Protein AF-A0A258IW17-F1 (afdb_monomer)

Sequence (193 aa):
MHAEMLAIPTPAEALVFAAGCVFAAYQQRISPVRIALAIGRFGVTAVTLLTAGVHIIFLLYWLAIINDLKTHGMDSWAGKFPIFQGLSAAEALHYISLKPSWHVGALIAITAAFAISACSLAHRRFKAVVVAAGTGLSINTANALAMQATDGPYLVHHEIAWLYSLAFVLLVLAALVFRSADKRLTPSAPLAV

Structure (mmCIF, N/CA/C/O backbone):
data_AF-A0A258IW17-F1
#
_entry.id   AF-A0A258IW17-F1
#
loop_
_atom_site.group_PDB
_atom_site.id
_atom_site.type_symbol
_atom_site.label_atom_id
_atom_site.label_alt_id
_atom_site.label_comp_id
_atom_site.label_asym_id
_atom_site.label_entity_id
_atom_site.label_seq_id
_atom_site.pdbx_PDB_ins_code
_atom_site.Cartn_x
_atom_site.Cartn_y
_atom_site.Cartn_z
_atom_site.occupancy
_atom_site.B_iso_or_equiv
_atom_site.auth_seq_id
_atom_site.auth_comp_id
_atom_site.auth_asym_id
_atom_site.auth_atom_id
_atom_site.pdbx_PDB_model_num
ATOM 1 N N . MET A 1 1 ? -27.703 7.166 42.411 1.00 59.12 1 MET A N 1
ATOM 2 C CA . MET A 1 1 ? -26.682 7.928 43.174 1.00 59.12 1 MET A CA 1
ATOM 3 C C . MET A 1 1 ? -27.260 8.782 44.301 1.00 59.12 1 MET A C 1
ATOM 5 O O . MET A 1 1 ? -27.075 8.375 45.431 1.00 59.12 1 MET A O 1
ATOM 9 N N . HIS A 1 2 ? -27.956 9.909 44.070 1.00 55.75 2 HIS A N 1
ATOM 10 C CA . HIS A 1 2 ? -28.382 10.785 45.187 1.00 55.75 2 HIS A CA 1
ATOM 11 C C . HIS A 1 2 ? -29.385 10.112 46.147 1.00 55.75 2 HIS A C 1
ATOM 13 O O . HIS A 1 2 ? -29.177 10.124 47.353 1.00 55.75 2 HIS A O 1
ATOM 19 N N . ALA A 1 3 ? -30.411 9.441 45.612 1.00 65.00 3 ALA A N 1
ATOM 20 C CA . ALA A 1 3 ? -31.390 8.707 46.420 1.00 65.00 3 ALA A CA 1
ATOM 21 C C . ALA A 1 3 ? -30.785 7.499 47.168 1.00 65.00 3 ALA A C 1
ATOM 23 O O . ALA A 1 3 ? -31.154 7.232 48.302 1.00 65.00 3 ALA A O 1
ATOM 24 N N . GLU A 1 4 ? -29.821 6.800 46.561 1.00 60.75 4 GLU A N 1
ATOM 25 C CA . GLU A 1 4 ? -29.136 5.656 47.187 1.00 60.75 4 GLU A CA 1
ATOM 26 C C . GLU A 1 4 ? -28.133 6.094 48.259 1.00 60.75 4 GLU A C 1
ATOM 28 O O . GLU A 1 4 ? -28.027 5.444 49.290 1.00 60.75 4 GLU A O 1
ATOM 33 N N . MET A 1 5 ? -27.438 7.222 48.065 1.00 55.72 5 MET A N 1
ATOM 34 C CA . MET A 1 5 ? -26.551 7.791 49.087 1.00 55.72 5 MET A CA 1
ATOM 35 C C . MET A 1 5 ? -27.315 8.244 50.335 1.00 55.72 5 MET A C 1
ATOM 37 O O . MET A 1 5 ? -26.792 8.113 51.434 1.00 55.72 5 MET A O 1
ATOM 41 N N . LEU A 1 6 ? -28.540 8.756 50.173 1.00 66.50 6 LEU A N 1
ATOM 42 C CA . LEU A 1 6 ? -29.407 9.157 51.289 1.00 66.50 6 LEU A CA 1
ATOM 43 C C . LEU A 1 6 ? -29.949 7.963 52.090 1.00 66.50 6 LEU A C 1
ATOM 45 O O . LEU A 1 6 ? -30.362 8.139 53.232 1.00 66.50 6 LEU A O 1
ATOM 49 N N . ALA A 1 7 ? -29.946 6.762 51.506 1.00 72.81 7 ALA A N 1
ATOM 50 C CA . ALA A 1 7 ? -30.385 5.535 52.165 1.00 72.81 7 ALA A CA 1
ATOM 51 C C . ALA A 1 7 ? -29.275 4.857 52.992 1.00 72.81 7 ALA A C 1
ATOM 53 O O . ALA A 1 7 ? -29.566 3.926 53.741 1.00 72.81 7 ALA A O 1
ATOM 54 N N . ILE A 1 8 ? -28.016 5.305 52.872 1.00 73.62 8 ILE A N 1
ATOM 55 C CA . ILE A 1 8 ? -26.885 4.750 53.623 1.00 73.62 8 ILE A CA 1
ATOM 56 C C . ILE A 1 8 ? -26.756 5.507 54.957 1.00 73.62 8 ILE A C 1
ATOM 58 O O . ILE A 1 8 ? -26.490 6.710 54.954 1.00 73.62 8 ILE A O 1
ATOM 62 N N . PRO A 1 9 ? -26.933 4.833 56.107 1.00 72.38 9 PRO A N 1
ATOM 63 C CA . PRO A 1 9 ? -27.069 5.493 57.404 1.00 72.38 9 PRO A CA 1
ATOM 64 C C . PRO A 1 9 ? -25.752 6.047 57.964 1.00 72.38 9 PRO A C 1
ATOM 66 O O . PRO A 1 9 ? -25.791 6.874 58.875 1.00 72.38 9 PRO A O 1
ATOM 69 N N . THR A 1 10 ? -24.590 5.626 57.445 1.00 83.56 10 THR A N 1
ATOM 70 C CA . THR A 1 10 ? -23.287 6.110 57.920 1.00 83.56 10 THR A CA 1
ATOM 71 C C . THR A 1 10 ? -22.516 6.908 56.852 1.00 83.56 10 THR A C 1
ATOM 73 O O . THR A 1 10 ? -22.431 6.492 55.692 1.00 83.56 10 THR A O 1
ATOM 76 N N . PRO A 1 11 ? -21.880 8.043 57.219 1.00 76.56 11 PRO A N 1
ATOM 77 C CA . PRO A 1 11 ? -21.122 8.872 56.273 1.00 76.56 11 PRO A CA 1
ATOM 78 C C . PRO A 1 11 ? -19.931 8.146 55.630 1.00 76.56 11 PRO A C 1
ATOM 80 O O . PRO A 1 11 ? -19.583 8.417 54.481 1.00 76.56 11 PRO A O 1
ATOM 83 N N . ALA A 1 12 ? -19.303 7.225 56.368 1.00 76.88 12 ALA A N 1
ATOM 84 C CA . ALA A 1 12 ? -18.157 6.454 55.895 1.00 76.88 12 ALA A CA 1
ATOM 85 C C . ALA A 1 12 ? -18.556 5.453 54.798 1.00 76.88 12 ALA A C 1
ATOM 87 O O . ALA A 1 12 ? -17.898 5.389 53.759 1.00 76.88 12 ALA A O 1
ATOM 88 N N . GLU A 1 13 ? -19.659 4.723 54.976 1.00 74.88 13 GLU A N 1
ATOM 89 C CA . GLU A 1 13 ? -20.168 3.782 53.969 1.00 74.88 13 GLU A CA 1
ATOM 90 C C . GLU A 1 13 ? -20.670 4.515 52.717 1.00 74.88 13 GLU A C 1
ATOM 92 O O . GLU A 1 13 ? -20.423 4.063 51.597 1.00 74.88 13 GLU A O 1
ATOM 97 N N . ALA A 1 14 ? -21.289 5.689 52.881 1.00 73.56 14 ALA A N 1
ATOM 98 C CA . ALA A 1 14 ? -21.722 6.523 51.760 1.00 73.56 14 ALA A CA 1
ATOM 99 C C . ALA A 1 14 ? -20.534 7.023 50.912 1.00 73.56 14 ALA A C 1
ATOM 101 O O . ALA A 1 14 ? -20.618 7.056 49.681 1.00 73.56 14 ALA A O 1
ATOM 102 N N . LEU A 1 15 ? -19.408 7.363 51.553 1.00 77.25 15 LEU A N 1
ATOM 103 C CA . LEU A 1 15 ? -18.159 7.743 50.883 1.00 77.25 15 LEU A CA 1
ATOM 104 C C . LEU A 1 15 ? -17.530 6.576 50.117 1.00 77.25 15 LEU A C 1
ATOM 106 O O . LEU A 1 15 ? -17.118 6.756 48.971 1.00 77.25 15 LEU A O 1
ATOM 110 N N . VAL A 1 16 ? -17.484 5.384 50.716 1.00 79.06 16 VAL A N 1
ATOM 111 C CA . VAL A 1 16 ? -16.965 4.173 50.056 1.00 79.06 16 VAL A CA 1
ATOM 112 C C . VAL A 1 16 ? -17.830 3.797 48.852 1.00 79.06 16 VAL A C 1
ATOM 114 O O . VAL A 1 16 ? -17.295 3.496 47.785 1.00 79.06 16 VAL A O 1
ATOM 117 N N . PHE A 1 17 ? -19.156 3.886 48.977 1.00 77.44 17 PHE A N 1
ATOM 118 C CA . PHE A 1 17 ? -20.083 3.655 47.870 1.00 77.44 17 PHE A CA 1
ATOM 119 C C . PHE A 1 17 ? -19.890 4.675 46.739 1.00 77.44 17 PHE A C 1
ATOM 121 O O . PHE A 1 17 ? -19.721 4.289 45.582 1.00 77.44 17 PHE A O 1
ATOM 128 N N . ALA A 1 18 ? -19.829 5.972 47.059 1.00 75.06 18 ALA A N 1
ATOM 129 C CA . ALA A 1 18 ? -19.587 7.018 46.068 1.00 75.06 18 ALA A CA 1
ATOM 130 C C . ALA A 1 18 ? -18.226 6.847 45.370 1.00 75.06 18 ALA A C 1
ATOM 132 O O . ALA A 1 18 ? -18.148 6.953 44.145 1.00 75.06 18 ALA A O 1
ATOM 133 N N . ALA A 1 19 ? -17.169 6.515 46.118 1.00 75.81 19 ALA A N 1
ATOM 134 C CA . ALA A 1 19 ? -15.854 6.204 45.563 1.00 75.81 19 ALA A CA 1
ATOM 135 C C . ALA A 1 19 ? -15.896 4.964 44.657 1.00 75.81 19 ALA A C 1
ATOM 137 O O . ALA A 1 19 ? -15.307 4.987 43.578 1.00 75.81 19 ALA A O 1
ATOM 138 N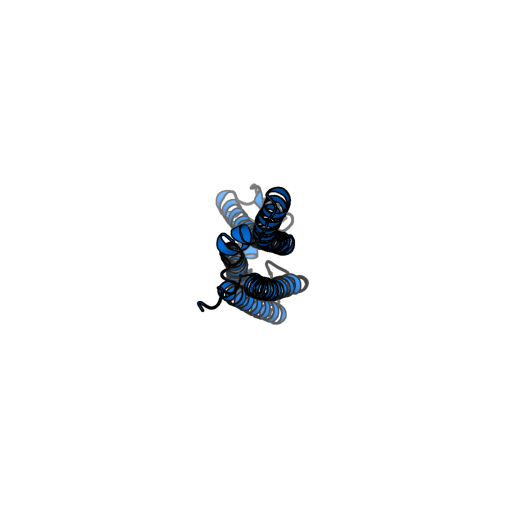 N . GLY A 1 20 ? -16.642 3.922 45.034 1.00 76.44 20 GLY A N 1
ATOM 139 C CA . GLY A 1 20 ? -16.886 2.737 44.210 1.00 76.44 20 GLY A CA 1
ATOM 140 C C . GLY A 1 20 ? -17.626 3.060 42.909 1.00 76.44 20 GLY A C 1
ATOM 141 O O . GLY A 1 20 ? -17.214 2.601 41.846 1.00 76.44 20 GLY A O 1
ATOM 142 N N . CYS A 1 21 ? -18.655 3.911 42.950 1.00 72.56 21 CYS A N 1
ATOM 143 C CA . CYS A 1 21 ? -19.365 4.382 41.758 1.00 72.56 21 CYS A CA 1
ATOM 144 C C . CYS A 1 21 ? -18.473 5.238 40.849 1.00 72.56 21 CYS A C 1
ATOM 146 O O . CYS A 1 21 ? -18.490 5.060 39.631 1.00 72.56 21 CYS A O 1
ATOM 148 N N . VAL A 1 22 ? -17.669 6.141 41.421 1.00 70.25 22 VAL A N 1
ATOM 149 C CA . VAL A 1 22 ? -16.706 6.964 40.672 1.00 70.25 22 VAL A CA 1
ATOM 150 C C . VAL A 1 22 ? -15.619 6.087 40.061 1.00 70.25 22 VAL A C 1
ATOM 152 O O . VAL A 1 22 ? -15.303 6.254 38.887 1.00 70.25 22 VAL A O 1
ATOM 155 N N . PHE A 1 23 ? -15.088 5.116 40.802 1.00 71.50 23 PHE A N 1
ATOM 156 C CA . PHE A 1 23 ? -14.085 4.176 40.313 1.00 71.50 23 PHE A CA 1
ATOM 157 C C . PHE A 1 23 ? -14.652 3.253 39.232 1.00 71.50 23 PHE A C 1
ATOM 159 O O . PHE A 1 23 ? -14.010 3.072 38.204 1.00 71.50 23 PHE A O 1
ATOM 166 N N . ALA A 1 24 ? -15.876 2.747 39.386 1.00 67.44 24 ALA A N 1
ATOM 167 C CA . ALA A 1 24 ? -16.565 1.975 38.354 1.00 67.44 24 ALA A CA 1
ATOM 168 C C . ALA A 1 24 ? -16.829 2.820 37.098 1.00 67.44 24 ALA A C 1
ATOM 170 O O . ALA A 1 24 ? -16.568 2.366 35.985 1.00 67.44 24 ALA A O 1
ATOM 171 N N . ALA A 1 25 ? -17.261 4.076 37.250 1.00 64.12 25 ALA A N 1
ATOM 172 C CA . ALA A 1 25 ? -17.410 5.015 36.137 1.00 64.12 25 ALA A CA 1
ATOM 173 C C . ALA A 1 25 ? -16.058 5.342 35.473 1.00 64.12 25 ALA A C 1
ATOM 175 O O . ALA A 1 25 ? -15.971 5.480 34.250 1.00 64.12 25 ALA A O 1
ATOM 176 N N . TYR A 1 26 ? -14.984 5.419 36.261 1.00 61.91 26 TYR A N 1
ATOM 177 C CA . TYR A 1 26 ? -13.622 5.644 35.786 1.00 61.91 26 TYR A CA 1
ATOM 178 C C . TYR A 1 26 ? -13.064 4.416 35.051 1.00 61.91 26 TYR A C 1
ATOM 180 O O . TYR A 1 26 ? -12.517 4.561 33.961 1.00 61.91 26 TYR A O 1
ATOM 188 N N . GLN A 1 27 ? -13.291 3.201 35.557 1.00 62.56 27 GLN A N 1
ATOM 189 C CA . GLN A 1 27 ? -12.960 1.935 34.890 1.00 62.56 27 GLN A CA 1
ATOM 190 C C . GLN A 1 27 ? -13.794 1.714 33.619 1.00 62.56 27 GLN A C 1
ATOM 192 O O . GLN A 1 27 ? -13.282 1.222 32.613 1.00 62.56 27 GLN A O 1
ATOM 197 N N . GLN A 1 28 ? -15.061 2.142 33.607 1.00 62.62 28 GLN A N 1
ATOM 198 C CA . GLN A 1 28 ? -15.877 2.172 32.390 1.00 62.62 28 GLN A CA 1
ATOM 199 C C . GLN A 1 28 ? -15.360 3.188 31.362 1.00 62.62 28 GLN A C 1
ATOM 201 O O . GLN A 1 28 ? -15.558 2.993 30.158 1.00 62.62 28 GLN A O 1
ATOM 206 N N . ARG A 1 29 ? -14.689 4.264 31.794 1.00 61.09 29 ARG A N 1
ATOM 207 C CA . ARG A 1 29 ? -14.018 5.223 30.900 1.00 61.09 29 ARG A CA 1
ATOM 208 C C . ARG A 1 29 ? -12.671 4.698 30.398 1.00 61.09 29 ARG A C 1
ATOM 210 O O . ARG A 1 29 ? -12.422 4.767 29.194 1.00 61.09 29 ARG A O 1
ATOM 217 N N . ILE A 1 30 ? -11.848 4.123 31.273 1.00 61.97 30 ILE A N 1
ATOM 218 C CA . ILE A 1 30 ? -10.503 3.609 30.983 1.00 61.97 30 ILE A CA 1
ATOM 219 C C . ILE A 1 30 ? -10.527 2.076 31.021 1.00 61.97 30 ILE A C 1
ATOM 221 O O . ILE A 1 30 ? -10.120 1.438 31.985 1.00 61.97 30 ILE A O 1
ATOM 225 N N . SER A 1 31 ? -11.028 1.474 29.941 1.00 71.50 31 SER A N 1
ATOM 226 C CA . SER A 1 31 ? -11.008 0.019 29.763 1.00 71.50 31 SER A CA 1
ATOM 227 C C . SER A 1 31 ? -9.688 -0.411 29.105 1.00 71.50 31 SER A C 1
ATOM 229 O O . SER A 1 31 ? -9.401 0.065 27.999 1.00 71.50 31 SER A O 1
ATOM 231 N N . PRO A 1 32 ? -8.913 -1.345 29.696 1.00 75.75 32 PRO A N 1
ATOM 232 C CA . PRO A 1 32 ? -7.701 -1.896 29.079 1.00 75.75 32 PRO A CA 1
ATOM 233 C C . PRO A 1 32 ? -7.940 -2.432 27.662 1.00 75.75 32 PRO A C 1
ATOM 235 O O . PRO A 1 32 ? -7.103 -2.268 26.779 1.00 75.75 32 PRO A O 1
ATOM 238 N N . VAL A 1 33 ? -9.129 -2.987 27.409 1.00 79.31 33 VAL A N 1
ATOM 239 C CA . VAL A 1 33 ? -9.534 -3.482 26.086 1.00 79.31 33 VAL A CA 1
ATOM 240 C C . VAL A 1 33 ? -9.686 -2.335 25.084 1.00 79.31 33 VAL A C 1
ATOM 242 O O . VAL A 1 33 ? -9.242 -2.448 23.943 1.00 79.31 33 VAL A O 1
ATOM 245 N N . ARG A 1 34 ? -10.261 -1.194 25.492 1.00 80.94 34 ARG A N 1
ATOM 246 C CA . ARG A 1 34 ? -10.365 -0.005 24.626 1.00 80.94 34 ARG A CA 1
ATOM 247 C C . ARG A 1 34 ? -8.991 0.584 24.306 1.00 80.94 34 ARG A C 1
ATOM 249 O O . ARG A 1 34 ? -8.777 1.005 23.171 1.00 80.94 34 ARG A O 1
ATOM 256 N N . ILE A 1 35 ? -8.071 0.576 25.272 1.00 80.31 35 ILE A N 1
ATOM 257 C CA . ILE A 1 35 ? -6.680 1.000 25.064 1.00 80.31 35 ILE A CA 1
ATOM 258 C C . ILE A 1 35 ? -5.986 0.055 24.077 1.00 80.31 35 ILE A C 1
ATOM 260 O O . ILE A 1 35 ? -5.440 0.521 23.080 1.00 80.31 35 ILE A O 1
ATOM 264 N N . ALA A 1 36 ? -6.079 -1.260 24.288 1.00 85.06 36 ALA A N 1
ATOM 265 C CA . ALA A 1 36 ? -5.494 -2.258 23.394 1.00 85.06 36 ALA A CA 1
ATOM 266 C C . ALA A 1 36 ? -6.031 -2.138 21.957 1.00 85.06 36 ALA A C 1
ATOM 268 O O . ALA A 1 36 ? -5.261 -2.205 21.003 1.00 85.06 36 ALA A O 1
ATOM 269 N N . LEU A 1 37 ? -7.332 -1.886 21.783 1.00 87.69 37 LEU A N 1
ATOM 270 C CA . LEU A 1 37 ? -7.926 -1.659 20.462 1.00 87.69 37 LEU A CA 1
ATOM 271 C C . LEU A 1 37 ? -7.465 -0.355 19.816 1.00 87.69 37 LEU A C 1
ATOM 273 O O . LEU A 1 37 ? -7.250 -0.322 18.606 1.00 87.69 37 LEU A O 1
ATOM 277 N N . ALA A 1 38 ? -7.318 0.716 20.596 1.00 86.50 38 ALA A N 1
ATOM 278 C CA . ALA A 1 38 ? -6.796 1.979 20.091 1.00 86.50 38 ALA A CA 1
ATOM 279 C C . ALA A 1 38 ? -5.337 1.831 19.631 1.00 86.50 38 ALA A C 1
ATOM 281 O O . ALA A 1 38 ? -5.017 2.241 18.515 1.00 86.50 38 ALA A O 1
ATOM 282 N N . ILE A 1 39 ? -4.492 1.184 20.442 1.00 88.81 39 ILE A N 1
ATOM 283 C CA . ILE A 1 39 ? -3.090 0.890 20.112 1.00 88.81 39 ILE A CA 1
ATOM 284 C C . ILE A 1 39 ? -3.009 -0.036 18.898 1.00 88.81 39 ILE A C 1
ATOM 286 O O . ILE A 1 39 ? -2.290 0.264 17.951 1.00 88.81 39 ILE A O 1
ATOM 290 N N . GLY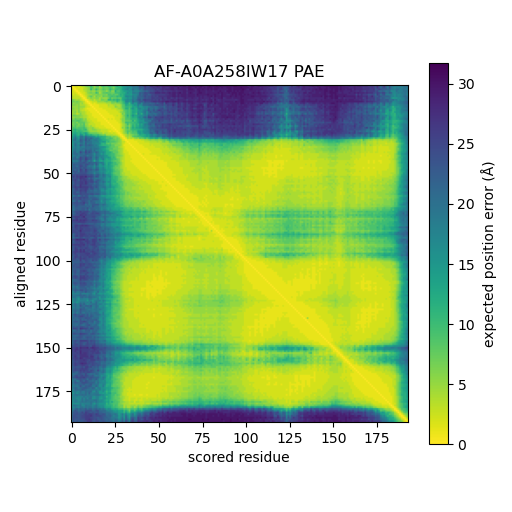 A 1 40 ? -3.784 -1.122 18.877 1.00 90.12 40 GLY A N 1
ATOM 291 C CA . GLY A 1 40 ? -3.821 -2.055 17.753 1.00 90.12 40 GLY A CA 1
ATOM 292 C C . GLY A 1 40 ? -4.240 -1.365 16.456 1.00 90.12 40 GLY A C 1
ATOM 293 O O . GLY A 1 40 ? -3.584 -1.524 15.429 1.00 90.12 40 GLY A O 1
ATOM 294 N N . ARG A 1 41 ? -5.285 -0.528 16.496 1.00 93.69 41 ARG A N 1
ATOM 295 C CA . ARG A 1 41 ? -5.725 0.239 15.322 1.00 93.69 41 ARG A CA 1
ATOM 296 C C . ARG A 1 41 ? -4.664 1.232 14.868 1.00 93.69 41 ARG A C 1
ATOM 298 O O . ARG A 1 41 ? -4.448 1.354 13.664 1.00 93.69 41 ARG A O 1
ATOM 305 N N . PHE A 1 42 ? -4.012 1.927 15.799 1.00 92.12 42 PHE A N 1
ATOM 306 C CA . PHE A 1 42 ? -2.897 2.815 15.481 1.00 92.12 42 PHE A CA 1
ATOM 307 C C . PHE A 1 42 ? -1.750 2.046 14.814 1.00 92.12 42 PHE A C 1
ATOM 309 O O . PHE A 1 42 ? -1.302 2.453 13.748 1.00 92.12 42 PHE A O 1
ATOM 316 N N . GLY A 1 43 ? -1.351 0.898 15.368 1.00 92.56 43 GLY A N 1
ATOM 317 C CA . GLY A 1 43 ? -0.307 0.042 14.805 1.00 92.56 43 GLY A CA 1
ATOM 318 C C . GLY A 1 43 ? -0.629 -0.414 13.383 1.00 92.56 43 GLY A C 1
ATOM 319 O O . GLY A 1 43 ? 0.175 -0.206 12.477 1.00 92.56 43 GLY A O 1
ATOM 320 N N . VAL A 1 44 ? -1.836 -0.944 13.148 1.00 96.31 44 VAL A N 1
ATOM 321 C CA . VAL A 1 44 ? -2.271 -1.338 11.795 1.00 96.31 44 VAL A CA 1
ATOM 322 C C . VAL A 1 44 ? -2.288 -0.127 10.862 1.00 96.31 44 VAL A C 1
ATOM 324 O O . VAL A 1 44 ? -1.793 -0.218 9.743 1.00 96.31 44 VAL A O 1
ATOM 327 N N . THR A 1 45 ? -2.790 1.024 11.315 1.00 96.00 45 THR A N 1
ATOM 328 C CA . THR A 1 45 ? -2.802 2.266 10.521 1.00 96.00 45 THR A CA 1
ATOM 329 C C . THR A 1 45 ? -1.390 2.693 10.121 1.00 96.00 45 THR A C 1
ATOM 331 O O . THR A 1 45 ? -1.159 2.985 8.950 1.00 96.00 45 THR A O 1
ATOM 334 N N . ALA A 1 46 ? -0.447 2.696 11.066 1.00 94.31 46 ALA A N 1
ATOM 335 C CA . ALA A 1 46 ? 0.935 3.100 10.840 1.00 94.31 46 ALA A CA 1
ATOM 336 C C . ALA A 1 46 ? 1.641 2.167 9.850 1.00 94.31 46 ALA A C 1
ATOM 338 O O . ALA A 1 46 ? 2.238 2.645 8.888 1.00 94.31 46 ALA A O 1
ATOM 339 N N . VAL A 1 47 ? 1.509 0.849 10.029 1.00 95.56 47 VAL A N 1
ATOM 340 C CA . VAL A 1 47 ? 2.076 -0.139 9.098 1.00 95.56 47 VAL A CA 1
ATOM 341 C C . VAL A 1 47 ? 1.464 0.019 7.706 1.00 95.56 47 VAL A C 1
ATOM 343 O O . VAL A 1 47 ? 2.197 0.069 6.728 1.00 95.56 47 VAL A O 1
ATOM 346 N N . THR A 1 48 ? 0.143 0.192 7.608 1.00 96.12 48 THR A N 1
ATOM 347 C CA . THR A 1 48 ? -0.553 0.387 6.322 1.00 96.12 48 THR A CA 1
ATOM 348 C C . THR A 1 48 ? -0.081 1.653 5.606 1.00 96.12 48 THR A C 1
ATOM 350 O O . THR A 1 48 ? 0.137 1.645 4.394 1.00 96.12 48 THR A O 1
ATOM 353 N N . LEU A 1 49 ? 0.090 2.748 6.353 1.00 95.94 49 LEU A N 1
ATOM 354 C CA . LEU A 1 49 ? 0.592 4.008 5.817 1.00 95.94 49 LEU A CA 1
ATOM 355 C C . LEU A 1 49 ? 2.047 3.875 5.360 1.00 95.94 49 LEU A C 1
ATOM 357 O O . LEU A 1 49 ? 2.382 4.352 4.280 1.00 95.94 49 LEU A O 1
ATOM 361 N N . LEU A 1 50 ? 2.891 3.194 6.141 1.00 94.88 50 LEU A N 1
ATOM 362 C CA . LEU A 1 50 ? 4.272 2.907 5.762 1.00 94.88 50 LEU A CA 1
ATOM 363 C C . LEU A 1 50 ? 4.324 2.056 4.490 1.00 94.88 50 LEU A C 1
ATOM 365 O O . LEU A 1 50 ? 5.102 2.364 3.593 1.00 94.88 50 LEU A O 1
ATOM 369 N N . THR A 1 51 ? 3.459 1.045 4.365 1.00 93.56 51 THR A N 1
ATOM 370 C CA . THR A 1 51 ? 3.332 0.248 3.139 1.00 93.56 51 THR A CA 1
ATOM 371 C C . THR A 1 51 ? 2.992 1.137 1.945 1.00 93.56 51 THR A C 1
ATOM 373 O O . THR A 1 51 ? 3.688 1.062 0.935 1.00 93.56 51 THR A O 1
ATOM 376 N N . ALA A 1 52 ? 1.996 2.022 2.050 1.00 94.38 52 ALA A N 1
ATOM 377 C CA . ALA A 1 52 ? 1.698 2.985 0.984 1.00 94.38 52 ALA A CA 1
ATOM 378 C C . ALA A 1 52 ? 2.904 3.894 0.674 1.00 94.38 52 ALA A C 1
ATOM 380 O O . ALA A 1 52 ? 3.234 4.111 -0.491 1.00 94.38 52 ALA A O 1
ATOM 381 N N . GLY A 1 53 ? 3.595 4.367 1.717 1.00 91.81 53 GLY A N 1
ATOM 382 C CA . GLY A 1 53 ? 4.813 5.174 1.636 1.00 91.81 53 GLY A CA 1
ATOM 383 C C . GLY A 1 53 ? 5.931 4.499 0.840 1.00 91.81 53 GLY A C 1
ATOM 384 O O . GLY A 1 53 ? 6.517 5.104 -0.053 1.00 91.81 53 GLY A O 1
ATOM 385 N N . VAL A 1 54 ? 6.195 3.220 1.102 1.00 91.44 54 VAL A N 1
ATOM 386 C CA . VAL A 1 54 ? 7.208 2.450 0.366 1.00 91.44 54 VAL A CA 1
ATOM 387 C C . VAL A 1 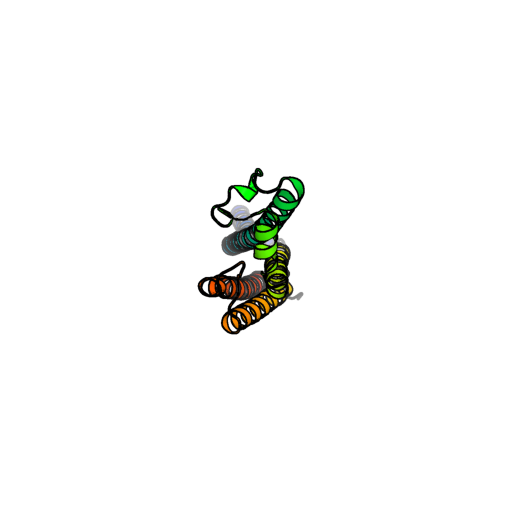54 ? 6.853 2.352 -1.118 1.00 91.44 54 VAL A C 1
ATOM 389 O O . VAL A 1 54 ? 7.719 2.566 -1.963 1.00 91.44 54 VAL A O 1
ATOM 392 N N . HIS A 1 55 ? 5.586 2.094 -1.453 1.00 90.94 55 HIS A N 1
ATOM 393 C CA . HIS A 1 55 ? 5.176 1.982 -2.854 1.00 90.94 55 HIS A CA 1
ATOM 394 C C . HIS A 1 55 ? 5.254 3.321 -3.593 1.00 90.94 55 HIS A C 1
ATOM 396 O O . HIS A 1 55 ? 5.743 3.366 -4.722 1.00 90.94 55 HIS A O 1
ATOM 402 N N . ILE A 1 56 ? 4.822 4.422 -2.966 1.00 92.56 56 ILE A N 1
ATOM 403 C CA . ILE A 1 56 ? 4.914 5.739 -3.604 1.00 92.56 56 ILE A CA 1
ATOM 404 C C . ILE A 1 56 ? 6.373 6.167 -3.782 1.00 92.56 56 ILE A C 1
ATOM 406 O O . ILE A 1 56 ? 6.725 6.647 -4.855 1.00 92.56 56 ILE A O 1
ATOM 410 N N . ILE A 1 57 ? 7.241 5.928 -2.791 1.00 92.06 57 ILE A N 1
ATOM 411 C CA . ILE A 1 57 ? 8.679 6.219 -2.899 1.00 92.06 57 ILE A CA 1
ATO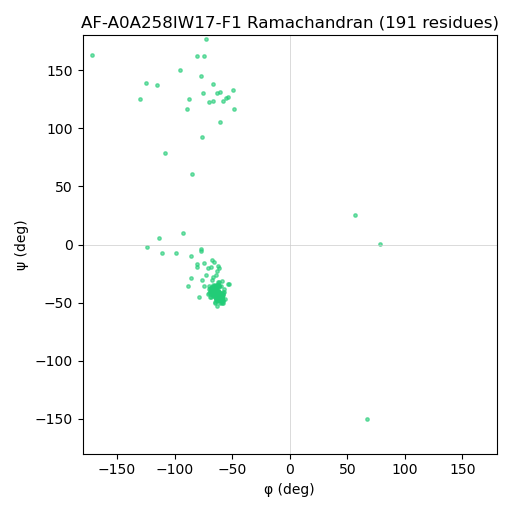M 412 C C . ILE A 1 57 ? 9.296 5.403 -4.031 1.00 92.06 57 ILE A C 1
ATOM 414 O O . ILE A 1 57 ? 10.025 5.961 -4.843 1.00 92.06 57 ILE A O 1
ATOM 418 N N . PHE A 1 58 ? 8.972 4.114 -4.130 1.00 90.62 58 PHE A N 1
ATOM 419 C CA . PHE A 1 58 ? 9.454 3.260 -5.212 1.00 90.62 58 PHE A CA 1
ATOM 420 C C . PHE A 1 58 ? 9.049 3.791 -6.598 1.00 90.62 58 PHE A C 1
ATOM 422 O O . PHE A 1 58 ? 9.887 3.874 -7.495 1.00 90.62 58 PHE A O 1
ATOM 429 N N . LEU A 1 59 ? 7.793 4.212 -6.778 1.00 91.38 59 LEU A N 1
ATOM 430 C CA . LEU A 1 59 ? 7.326 4.794 -8.043 1.00 91.38 59 LEU A CA 1
ATOM 431 C C . LEU A 1 59 ? 8.009 6.136 -8.352 1.00 91.38 59 LEU A C 1
ATOM 433 O O . LEU A 1 59 ? 8.447 6.363 -9.480 1.00 91.38 59 LEU A O 1
ATOM 437 N N . LEU A 1 60 ? 8.145 7.010 -7.351 1.00 93.06 60 LEU A N 1
ATOM 438 C CA . LEU A 1 60 ? 8.849 8.288 -7.488 1.00 93.06 60 LEU A CA 1
ATOM 439 C C . LEU A 1 60 ? 10.335 8.092 -7.805 1.00 93.06 60 LEU A C 1
ATOM 441 O O . LEU A 1 60 ? 10.901 8.862 -8.577 1.00 93.06 60 LEU A O 1
ATOM 445 N N . TYR A 1 61 ? 10.955 7.047 -7.262 1.00 91.56 61 TYR A N 1
ATOM 446 C CA . TYR A 1 61 ? 12.346 6.706 -7.534 1.00 91.56 61 TYR A CA 1
ATOM 447 C C . TYR A 1 61 ? 12.566 6.360 -9.008 1.00 9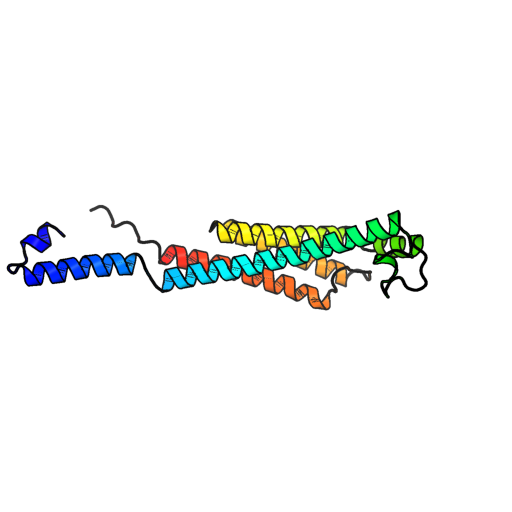1.56 61 TYR A C 1
ATOM 449 O O . TYR A 1 61 ? 13.501 6.862 -9.627 1.00 91.56 61 TYR A O 1
ATOM 457 N N . TRP A 1 62 ? 11.656 5.590 -9.612 1.00 91.25 62 TRP A N 1
ATOM 458 C CA . TRP A 1 62 ? 11.693 5.330 -11.054 1.00 91.25 62 TRP A CA 1
ATOM 459 C C . TRP A 1 62 ? 11.508 6.598 -11.889 1.00 91.25 62 TRP A C 1
ATOM 461 O O . TRP A 1 62 ? 12.201 6.771 -12.890 1.00 91.25 62 TRP A O 1
ATOM 471 N N . LEU A 1 63 ? 10.629 7.514 -11.473 1.00 92.38 63 LEU A N 1
ATOM 472 C CA . LEU A 1 63 ? 10.490 8.810 -12.144 1.00 92.38 63 LEU A CA 1
ATOM 473 C C . LEU A 1 63 ? 11.768 9.651 -12.037 1.00 92.38 63 LEU A C 1
ATOM 475 O O . LEU A 1 63 ? 12.167 10.267 -13.024 1.00 92.38 63 LEU A O 1
ATOM 479 N N . ALA A 1 64 ? 12.435 9.641 -10.880 1.00 93.75 64 ALA A N 1
ATOM 480 C CA . ALA A 1 64 ? 13.708 10.326 -10.684 1.00 93.75 64 ALA A CA 1
ATOM 481 C C . ALA A 1 64 ? 14.811 9.750 -11.587 1.00 93.75 64 ALA A C 1
ATOM 483 O O . ALA A 1 64 ? 15.533 10.522 -12.211 1.00 93.75 64 ALA A O 1
ATOM 484 N N . ILE A 1 65 ? 14.887 8.419 -11.721 1.00 93.25 65 ILE A N 1
ATOM 485 C CA . ILE A 1 65 ? 15.799 7.729 -12.651 1.00 93.25 65 ILE A CA 1
ATOM 486 C C . ILE A 1 65 ? 15.542 8.167 -14.094 1.00 93.25 65 ILE A C 1
ATOM 488 O O . ILE A 1 65 ? 16.470 8.551 -14.799 1.00 93.25 65 ILE A O 1
ATOM 492 N N . ILE A 1 66 ? 14.280 8.139 -14.534 1.00 93.75 66 ILE A N 1
ATOM 493 C CA . ILE A 1 66 ? 13.907 8.539 -15.898 1.00 93.75 66 ILE A CA 1
ATOM 494 C C . ILE A 1 66 ? 14.286 9.999 -16.150 1.00 93.75 66 ILE A C 1
ATOM 496 O O . ILE A 1 66 ? 14.822 10.319 -17.209 1.00 93.75 66 ILE A O 1
ATOM 500 N N . ASN A 1 67 ? 13.983 10.884 -15.199 1.00 95.81 67 ASN A N 1
ATOM 501 C CA . ASN A 1 67 ? 14.297 12.299 -15.324 1.00 95.81 67 ASN A CA 1
ATOM 502 C C . ASN A 1 67 ? 15.810 12.523 -15.417 1.00 95.81 67 ASN A C 1
ATOM 504 O O . ASN A 1 67 ? 16.258 13.203 -16.330 1.00 95.81 67 ASN A O 1
ATOM 508 N N . ASP A 1 68 ? 16.583 11.897 -14.532 1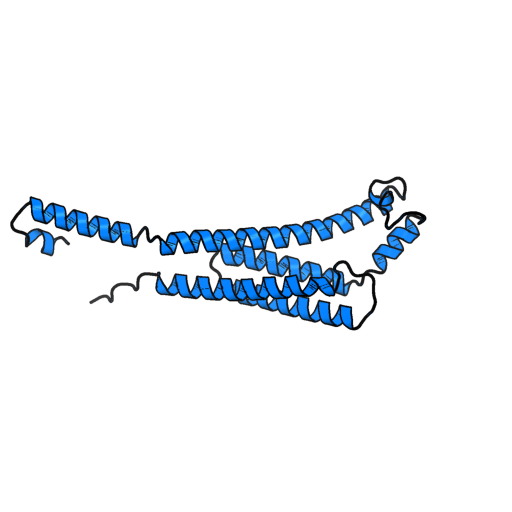.00 95.56 68 ASP A N 1
ATOM 509 C CA . ASP A 1 68 ? 18.038 12.038 -14.486 1.00 95.56 68 ASP A CA 1
ATOM 510 C C . ASP A 1 68 ? 18.728 11.521 -15.757 1.00 95.56 68 ASP A C 1
ATOM 512 O O . ASP A 1 68 ? 19.560 12.219 -16.334 1.00 95.56 68 ASP A O 1
ATOM 516 N N . LEU A 1 69 ? 18.319 10.353 -16.266 1.00 94.56 69 LEU A N 1
ATOM 517 C CA . LEU A 1 69 ? 18.833 9.817 -17.532 1.00 94.56 69 LEU A CA 1
ATOM 518 C C . LEU A 1 69 ? 18.491 10.724 -18.725 1.00 94.56 69 LEU A C 1
ATOM 520 O O . LEU A 1 69 ? 19.303 10.862 -19.639 1.00 94.56 69 LEU A O 1
ATOM 524 N N . LYS A 1 70 ? 17.312 11.364 -18.723 1.00 94.31 70 LYS A N 1
ATOM 525 C CA . LYS A 1 70 ? 16.911 12.317 -19.774 1.00 94.31 70 LYS A CA 1
ATOM 526 C C . LYS A 1 70 ? 17.700 13.622 -19.726 1.00 94.31 70 LYS A C 1
ATOM 528 O O . LYS A 1 70 ? 17.980 14.181 -20.782 1.00 94.31 70 LYS A O 1
ATOM 533 N N . THR A 1 71 ? 18.009 14.131 -18.534 1.00 95.06 71 THR A N 1
ATOM 534 C CA . THR A 1 71 ? 18.658 15.440 -18.366 1.00 95.06 71 THR A CA 1
ATOM 535 C C . THR A 1 71 ? 20.177 15.362 -18.405 1.00 95.06 71 THR A C 1
ATOM 537 O O . THR A 1 71 ? 20.817 16.279 -18.909 1.00 95.06 71 THR A O 1
ATOM 540 N N . HIS A 1 72 ? 20.755 14.289 -17.867 1.00 93.81 72 HIS A N 1
ATOM 541 C CA . HIS A 1 72 ? 22.193 14.184 -17.608 1.00 93.81 72 HIS A CA 1
ATOM 542 C C . HIS A 1 72 ? 22.851 12.969 -18.286 1.00 93.81 72 HIS A C 1
ATOM 5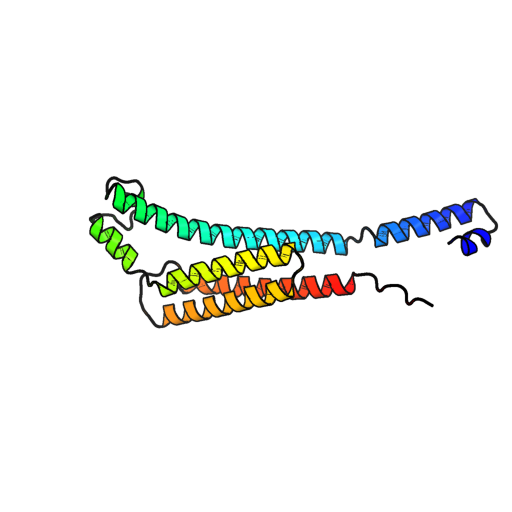44 O O . HIS A 1 72 ? 24.062 12.796 -18.180 1.00 93.81 72 HIS A O 1
ATOM 550 N N . GLY A 1 73 ? 22.090 12.124 -18.992 1.00 92.62 73 GLY A N 1
ATOM 551 C CA . GLY A 1 73 ? 22.633 10.976 -19.723 1.00 92.62 73 GLY A CA 1
ATOM 552 C C . GLY A 1 73 ? 23.213 9.885 -18.812 1.00 92.62 73 GLY A C 1
ATOM 553 O O . GLY A 1 73 ? 22.748 9.686 -17.690 1.00 92.62 73 GLY A O 1
ATOM 554 N N . MET A 1 74 ? 24.220 9.153 -19.301 1.00 94.94 74 MET A N 1
ATOM 555 C CA . MET A 1 74 ? 24.827 8.015 -18.586 1.00 94.94 74 MET A CA 1
ATOM 556 C C . MET A 1 74 ? 25.858 8.412 -17.518 1.00 94.94 74 MET A C 1
ATOM 558 O O . MET A 1 74 ? 26.136 7.614 -16.628 1.00 94.94 74 MET A O 1
ATOM 562 N N . ASP A 1 75 ? 26.369 9.646 -17.545 1.00 92.19 75 ASP A N 1
ATOM 563 C CA . ASP A 1 75 ? 27.315 10.157 -16.533 1.00 92.19 75 ASP A CA 1
ATOM 564 C C . ASP A 1 75 ? 26.629 10.536 -15.203 1.00 92.19 75 ASP A C 1
ATOM 566 O O . ASP A 1 75 ? 27.265 10.908 -14.211 1.00 92.19 75 ASP A O 1
ATOM 570 N N . SER A 1 76 ? 25.304 10.435 -15.192 1.00 91.69 76 SER A N 1
ATOM 571 C CA . SER A 1 76 ? 24.403 10.792 -14.109 1.00 91.69 76 SER A CA 1
ATOM 572 C C . SER A 1 76 ? 24.443 9.811 -12.927 1.00 91.69 76 SER A C 1
ATOM 574 O O . SER A 1 76 ? 25.157 8.802 -12.943 1.00 91.69 76 SER A O 1
ATOM 576 N N . TRP A 1 77 ? 23.701 10.093 -11.849 1.00 94.69 77 TRP A N 1
ATOM 577 C CA . TRP A 1 77 ? 23.651 9.163 -10.711 1.00 94.69 77 TRP A CA 1
ATOM 578 C C . TRP A 1 77 ? 22.894 7.887 -11.090 1.00 94.69 77 TRP A C 1
ATOM 580 O O . TRP A 1 77 ? 23.312 6.796 -10.699 1.00 94.69 77 TRP A O 1
ATOM 590 N N . ALA A 1 78 ? 21.832 8.016 -11.890 1.00 92.12 78 ALA A N 1
ATOM 591 C CA . ALA A 1 78 ? 21.044 6.894 -12.371 1.00 92.12 78 ALA A CA 1
ATOM 592 C C . ALA A 1 78 ? 21.817 6.039 -13.385 1.00 92.12 78 ALA A C 1
ATOM 594 O O . ALA A 1 78 ? 21.711 4.814 -13.356 1.00 92.12 78 ALA A O 1
ATOM 595 N N . GLY A 1 79 ? 22.644 6.656 -14.236 1.00 90.19 79 GLY A N 1
ATOM 596 C CA . GLY A 1 79 ? 23.479 5.945 -15.214 1.00 90.19 79 GLY A CA 1
ATOM 597 C C . GLY A 1 79 ? 24.503 4.988 -14.590 1.00 90.19 79 GLY A C 1
ATOM 598 O O . GLY A 1 79 ? 24.928 4.030 -15.231 1.00 90.19 79 GLY A O 1
ATOM 599 N N . LYS A 1 80 ? 24.835 5.174 -13.306 1.00 92.19 80 LYS A N 1
ATOM 600 C CA . LYS A 1 80 ? 25.750 4.301 -12.550 1.00 92.19 80 LYS A CA 1
ATOM 601 C C . LYS A 1 80 ? 25.113 2.986 -12.097 1.00 92.19 80 LYS A C 1
ATOM 603 O O . LYS A 1 80 ? 25.816 2.145 -11.531 1.00 92.19 80 LYS A O 1
ATOM 608 N N . PHE A 1 81 ? 23.808 2.785 -12.300 1.00 90.88 81 PHE A N 1
ATOM 609 C CA . PHE A 1 81 ? 23.179 1.534 -11.893 1.00 90.88 81 PHE A CA 1
ATOM 610 C C . PHE A 1 81 ? 23.682 0.337 -12.706 1.00 90.88 81 PHE A C 1
ATOM 612 O O . PHE A 1 81 ? 23.750 0.420 -13.932 1.00 90.88 81 PHE A O 1
ATOM 619 N N . PRO A 1 82 ? 23.935 -0.820 -12.057 1.00 90.56 82 PRO A N 1
ATOM 620 C CA . PRO A 1 82 ? 24.379 -2.034 -12.744 1.00 90.56 82 PRO A CA 1
ATOM 621 C C . PRO A 1 82 ? 23.465 -2.464 -13.895 1.00 90.56 82 PRO A C 1
ATOM 623 O O . PRO A 1 82 ? 23.942 -2.947 -14.912 1.00 90.56 82 PRO A O 1
ATOM 626 N N . ILE A 1 83 ? 22.154 -2.230 -13.761 1.00 87.31 83 ILE A N 1
ATOM 627 C CA . ILE A 1 83 ? 21.153 -2.581 -14.779 1.00 87.31 83 ILE A CA 1
ATOM 628 C C . ILE A 1 83 ? 21.295 -1.792 -16.089 1.00 87.31 83 ILE A C 1
ATOM 630 O O . ILE A 1 83 ? 20.686 -2.177 -17.081 1.00 87.31 83 ILE A O 1
ATOM 634 N N . PHE A 1 84 ? 22.064 -0.698 -16.096 1.00 91.81 84 PHE A N 1
ATOM 635 C CA . PHE A 1 84 ? 22.305 0.131 -17.278 1.00 91.81 84 PHE A CA 1
ATOM 636 C C . PHE A 1 84 ? 23.762 0.085 -17.757 1.00 91.81 84 PHE A C 1
ATOM 638 O O . PHE A 1 84 ? 24.128 0.815 -18.677 1.00 91.81 84 PHE A O 1
ATOM 645 N N . GLN A 1 85 ? 24.610 -0.757 -17.157 1.00 90.50 85 GLN A N 1
ATOM 646 C CA . GLN A 1 85 ? 26.004 -0.880 -17.581 1.00 90.50 85 GLN A CA 1
ATOM 647 C C . GLN A 1 85 ? 26.096 -1.349 -19.034 1.00 90.50 85 GLN A C 1
ATOM 649 O O . GLN A 1 85 ? 25.463 -2.325 -19.428 1.00 90.50 85 GLN A O 1
ATOM 654 N N . GLY A 1 86 ? 26.907 -0.646 -19.825 1.00 88.94 86 GLY A N 1
ATOM 655 C CA . GLY A 1 86 ? 27.090 -0.935 -21.248 1.00 88.94 86 GLY A CA 1
ATOM 656 C C . GLY A 1 86 ? 25.964 -0.431 -22.156 1.00 88.94 86 GLY A C 1
ATOM 657 O O . GLY A 1 86 ? 26.061 -0.628 -23.362 1.00 88.94 86 GLY A O 1
ATOM 658 N N . LEU A 1 87 ? 24.935 0.230 -21.610 1.00 92.25 87 LEU A N 1
ATOM 659 C CA . LEU A 1 87 ? 23.872 0.862 -22.392 1.00 92.25 87 LEU A CA 1
ATOM 660 C C . LEU A 1 87 ? 24.159 2.349 -22.626 1.00 92.25 87 LEU A C 1
ATOM 662 O O . LEU A 1 87 ? 24.742 3.037 -21.787 1.00 92.25 87 LEU A O 1
ATOM 666 N N . SER A 1 88 ? 23.675 2.872 -23.745 1.00 94.12 88 SER A N 1
ATOM 667 C CA . SER A 1 88 ? 23.468 4.307 -23.937 1.00 94.12 88 SER A CA 1
ATOM 668 C C . SER A 1 88 ? 22.242 4.801 -23.154 1.00 94.12 88 SER A C 1
ATOM 670 O O . SER A 1 88 ? 21.348 4.030 -22.801 1.00 94.12 88 SER A O 1
ATOM 672 N N . ALA A 1 89 ? 22.140 6.116 -22.928 1.00 91.00 89 ALA A N 1
ATOM 673 C CA . ALA A 1 89 ? 20.993 6.701 -22.225 1.00 91.00 89 ALA A CA 1
ATOM 674 C C . ALA A 1 89 ? 19.659 6.422 -22.944 1.00 91.00 89 ALA A C 1
ATOM 676 O O . ALA A 1 89 ? 18.637 6.193 -22.299 1.00 91.00 89 ALA A O 1
ATOM 677 N N . ALA A 1 90 ? 19.668 6.401 -24.281 1.00 91.69 90 ALA A N 1
ATOM 678 C CA . ALA A 1 90 ? 18.491 6.076 -25.082 1.00 91.69 90 ALA A CA 1
ATOM 679 C C . ALA A 1 90 ? 18.065 4.610 -24.900 1.00 91.69 90 ALA A C 1
ATOM 681 O O . ALA A 1 90 ? 16.878 4.340 -24.722 1.00 91.69 90 ALA A O 1
ATOM 682 N N . GLU A 1 91 ? 19.020 3.678 -24.879 1.00 92.31 91 GLU A N 1
ATOM 683 C CA . GLU A 1 91 ? 18.758 2.254 -24.630 1.00 92.31 91 GLU A CA 1
ATOM 684 C C . GLU A 1 91 ? 18.274 2.011 -23.198 1.00 92.31 91 GLU A C 1
ATOM 686 O O . GLU A 1 91 ? 17.313 1.271 -22.998 1.00 92.31 91 GLU A O 1
ATOM 691 N N . ALA A 1 92 ? 18.862 2.686 -22.205 1.00 91.00 92 ALA A N 1
ATOM 692 C CA . ALA A 1 92 ? 18.413 2.616 -20.817 1.00 91.00 92 ALA A CA 1
ATOM 693 C C . ALA A 1 92 ? 16.964 3.119 -20.664 1.00 91.00 92 ALA A C 1
ATOM 695 O O . ALA A 1 92 ? 16.131 2.464 -20.035 1.00 91.00 92 ALA A O 1
ATOM 696 N N . LEU A 1 93 ? 16.621 4.250 -21.290 1.00 91.56 93 LEU A N 1
ATOM 697 C CA . LEU A 1 93 ? 15.252 4.775 -21.292 1.00 91.56 93 LEU A CA 1
ATOM 698 C C . LEU A 1 93 ? 14.281 3.856 -22.038 1.00 91.56 93 LEU A C 1
ATOM 700 O O . LEU A 1 93 ? 13.157 3.649 -21.573 1.00 91.56 93 LEU A O 1
ATOM 704 N N . HIS A 1 94 ? 14.708 3.276 -23.161 1.00 89.69 94 HIS A N 1
ATOM 705 C CA . HIS A 1 94 ? 13.914 2.299 -23.895 1.00 89.69 94 HIS A CA 1
ATOM 706 C C . HIS A 1 94 ? 13.642 1.061 -23.037 1.00 89.69 94 HIS A C 1
ATOM 708 O O . HIS A 1 94 ? 12.492 0.645 -22.912 1.00 89.69 94 HIS A O 1
ATOM 714 N N . TYR A 1 95 ? 14.655 0.545 -22.343 1.00 85.50 95 TYR A N 1
ATOM 715 C CA . TYR A 1 95 ? 14.511 -0.577 -21.421 1.00 85.50 95 TYR A CA 1
ATOM 716 C C . TYR A 1 95 ? 13.482 -0.295 -20.314 1.00 85.50 95 TYR A C 1
ATOM 718 O O . TYR A 1 95 ? 12.649 -1.146 -20.001 1.00 85.50 95 TYR A O 1
ATOM 726 N N . ILE A 1 96 ? 13.464 0.924 -19.764 1.00 86.38 96 ILE A N 1
ATOM 727 C CA . ILE A 1 96 ? 12.437 1.335 -18.795 1.00 86.38 96 ILE A CA 1
ATOM 728 C C . ILE A 1 96 ? 11.053 1.423 -19.456 1.00 86.38 96 ILE A C 1
ATOM 730 O O . ILE A 1 96 ? 10.060 1.036 -18.843 1.00 86.38 96 ILE A O 1
ATOM 734 N N . SER A 1 97 ? 10.965 1.892 -20.703 1.00 84.25 97 SER A N 1
ATOM 735 C CA . SER A 1 97 ? 9.690 1.993 -21.431 1.00 84.25 97 SER A CA 1
ATOM 736 C C . SER A 1 97 ? 9.064 0.646 -21.797 1.00 84.25 97 SER A C 1
ATOM 738 O O . SER A 1 97 ? 7.859 0.589 -22.027 1.00 84.25 97 SER A O 1
ATOM 740 N N . LEU A 1 98 ? 9.847 -0.441 -21.800 1.00 85.31 98 LEU A N 1
ATOM 741 C CA . LEU A 1 98 ? 9.330 -1.796 -22.014 1.00 85.31 98 LEU A CA 1
ATOM 742 C C . LEU A 1 98 ? 8.442 -2.266 -20.851 1.00 85.31 98 LEU A C 1
ATOM 744 O O . LEU A 1 98 ? 7.739 -3.269 -20.975 1.00 85.31 98 LEU A O 1
ATOM 748 N N . LYS A 1 99 ? 8.459 -1.556 -19.714 1.00 86.12 99 LYS A N 1
ATOM 749 C CA . LYS A 1 99 ? 7.602 -1.855 -18.568 1.00 86.12 99 LYS A CA 1
ATOM 750 C C . LYS A 1 99 ? 6.135 -1.605 -18.928 1.00 86.12 99 LYS A C 1
ATOM 752 O O . LYS A 1 99 ? 5.786 -0.477 -19.286 1.00 86.12 99 LYS A O 1
ATOM 757 N N . PRO A 1 100 ? 5.250 -2.605 -18.786 1.00 88.25 100 PRO A N 1
ATOM 758 C CA . PRO A 1 100 ? 3.868 -2.442 -19.211 1.00 88.25 100 PRO A CA 1
ATOM 759 C C . PRO A 1 100 ? 3.141 -1.342 -18.428 1.00 88.25 100 PRO A C 1
ATOM 761 O O . PRO A 1 100 ? 3.143 -1.324 -17.195 1.00 88.25 100 PRO A O 1
ATOM 764 N N . SER A 1 101 ? 2.469 -0.432 -19.137 1.00 90.00 101 SER A N 1
ATOM 765 C CA . SER A 1 101 ? 1.764 0.705 -18.525 1.00 90.00 101 SER A CA 1
ATOM 766 C C . SER A 1 101 ? 0.630 0.270 -17.593 1.00 90.00 101 SER A C 1
ATOM 768 O O . SER A 1 101 ? 0.409 0.894 -16.554 1.00 90.00 101 SER A O 1
ATOM 770 N N . TRP A 1 102 ? -0.045 -0.840 -17.909 1.00 91.75 102 TRP A N 1
ATOM 771 C CA . TRP A 1 102 ? -1.070 -1.434 -17.049 1.00 91.75 102 TRP A CA 1
ATOM 772 C C . TRP A 1 102 ? -0.503 -1.875 -15.694 1.00 91.75 102 TRP A C 1
ATOM 774 O O . TRP A 1 102 ? -1.171 -1.712 -14.676 1.00 91.75 102 TRP A O 1
ATOM 784 N N . HIS A 1 103 ? 0.741 -2.365 -15.660 1.00 92.88 103 HIS A N 1
ATOM 785 C CA . HIS A 1 103 ? 1.401 -2.793 -14.428 1.00 92.88 103 HIS A CA 1
ATOM 786 C C . HIS A 1 103 ? 1.726 -1.586 -13.544 1.00 92.88 103 HIS A C 1
ATOM 788 O O . HIS A 1 103 ? 1.469 -1.595 -12.340 1.00 92.88 103 HIS A O 1
ATOM 794 N N . VAL A 1 104 ? 2.211 -0.497 -14.149 1.00 91.75 104 VAL A N 1
ATOM 795 C CA . VAL A 1 104 ? 2.432 0.773 -13.440 1.00 91.75 104 VAL A CA 1
ATOM 796 C C . VAL A 1 104 ? 1.114 1.317 -12.877 1.00 91.75 104 VAL A C 1
ATOM 798 O O . VAL A 1 104 ? 1.051 1.688 -11.705 1.00 91.75 104 VAL A O 1
ATOM 801 N N . GLY A 1 105 ? 0.040 1.300 -13.674 1.00 94.25 105 GLY A N 1
ATOM 802 C CA . GLY A 1 105 ? -1.299 1.695 -13.230 1.00 94.25 105 GLY A CA 1
ATOM 803 C C . GLY A 1 105 ? -1.815 0.850 -12.061 1.00 94.25 105 GLY A C 1
ATOM 804 O O . GLY A 1 105 ? -2.346 1.398 -11.092 1.00 94.25 105 GLY A O 1
ATOM 805 N N . ALA A 1 106 ? -1.595 -0.466 -12.100 1.00 94.00 106 ALA A N 1
ATOM 806 C CA . ALA A 1 106 ? -1.953 -1.365 -11.008 1.00 94.00 106 ALA A CA 1
ATOM 807 C C . ALA A 1 106 ? -1.200 -1.022 -9.713 1.00 94.00 106 ALA A C 1
ATOM 809 O O . ALA A 1 106 ? -1.827 -0.922 -8.659 1.00 94.00 106 ALA A O 1
ATOM 810 N N . LEU A 1 107 ? 0.111 -0.764 -9.777 1.00 93.81 107 LEU A N 1
ATOM 811 C CA . LEU A 1 107 ? 0.901 -0.377 -8.600 1.00 93.81 107 LEU A CA 1
ATOM 812 C C . LEU A 1 107 ? 0.453 0.963 -8.005 1.00 93.81 107 LEU A C 1
ATOM 814 O O . LEU A 1 107 ? 0.369 1.091 -6.780 1.00 93.81 107 LEU A O 1
ATOM 818 N N . ILE A 1 108 ? 0.103 1.943 -8.842 1.00 95.31 108 ILE A N 1
ATOM 819 C CA . ILE A 1 108 ? -0.479 3.215 -8.382 1.00 95.31 108 ILE A CA 1
ATOM 820 C C . ILE A 1 108 ? -1.800 2.956 -7.645 1.00 95.31 108 ILE A C 1
ATOM 822 O O . ILE A 1 108 ? -2.011 3.472 -6.545 1.00 95.31 108 ILE A O 1
ATOM 826 N N . ALA A 1 109 ? -2.675 2.122 -8.206 1.00 96.38 109 ALA A N 1
ATOM 827 C CA . ALA A 1 109 ? -3.966 1.820 -7.598 1.00 96.38 109 ALA A CA 1
ATOM 828 C C . ALA A 1 109 ? -3.837 1.018 -6.287 1.00 96.38 109 ALA A C 1
ATOM 830 O O . ALA A 1 109 ? -4.534 1.318 -5.317 1.00 96.38 109 ALA A O 1
ATOM 831 N N . ILE A 1 110 ? -2.909 0.058 -6.215 1.00 95.44 110 ILE A N 1
ATOM 832 C CA . ILE A 1 110 ? -2.556 -0.681 -4.988 1.00 95.44 110 ILE A CA 1
ATOM 833 C C . ILE A 1 110 ? -2.047 0.287 -3.909 1.00 95.44 110 ILE A C 1
ATOM 835 O O . ILE A 1 110 ? -2.496 0.234 -2.762 1.00 95.44 110 ILE A O 1
ATOM 839 N N . THR A 1 111 ? -1.171 1.224 -4.283 1.00 96.19 111 THR A N 1
ATOM 840 C CA . THR A 1 111 ? -0.668 2.279 -3.386 1.00 96.19 111 THR A CA 1
ATOM 841 C C . THR A 1 111 ? -1.812 3.123 -2.828 1.00 96.19 111 THR A C 1
ATOM 843 O O . THR A 1 111 ? -1.903 3.339 -1.616 1.00 96.19 111 THR A O 1
ATOM 846 N N . ALA A 1 112 ? -2.725 3.558 -3.700 1.00 97.12 112 ALA A N 1
ATOM 847 C CA . ALA A 1 112 ? -3.896 4.331 -3.308 1.00 97.12 112 ALA A CA 1
ATOM 848 C C . ALA A 1 112 ? -4.818 3.527 -2.377 1.00 97.12 112 ALA A C 1
ATOM 850 O O . ALA A 1 112 ? -5.291 4.059 -1.374 1.00 97.12 112 ALA A O 1
ATOM 851 N N . ALA A 1 113 ? -5.027 2.237 -2.651 1.00 97.81 113 ALA A N 1
ATOM 852 C CA . ALA A 1 113 ? -5.825 1.355 -1.805 1.00 97.81 113 ALA A CA 1
ATOM 853 C C . ALA A 1 113 ? -5.257 1.247 -0.379 1.00 97.81 113 ALA A C 1
ATOM 855 O O . ALA A 1 113 ? -6.020 1.353 0.588 1.00 97.81 113 ALA A O 1
ATOM 856 N N . PHE A 1 114 ? -3.934 1.113 -0.222 1.00 97.62 114 PHE A N 1
ATOM 857 C CA . PHE A 1 114 ? -3.286 1.155 1.094 1.00 97.62 114 PHE A CA 1
ATOM 858 C C . PHE A 1 114 ? -3.454 2.522 1.773 1.00 97.62 114 PHE A C 1
ATOM 860 O O . PHE A 1 114 ? -3.878 2.580 2.928 1.00 97.62 114 PHE A O 1
ATOM 867 N N . ALA A 1 115 ? -3.206 3.626 1.063 1.00 97.38 115 ALA A N 1
ATOM 868 C CA . ALA A 1 115 ? -3.338 4.975 1.621 1.00 97.38 115 ALA A CA 1
ATOM 869 C C . ALA A 1 115 ? -4.774 5.277 2.097 1.00 97.38 115 ALA A C 1
ATOM 871 O O . ALA A 1 115 ? -4.986 5.759 3.215 1.00 97.38 115 ALA A O 1
ATOM 872 N N . ILE A 1 116 ? -5.777 4.929 1.284 1.00 98.19 116 ILE A N 1
ATOM 873 C CA . ILE A 1 116 ? -7.199 5.081 1.620 1.00 98.19 116 ILE A CA 1
ATOM 874 C C . ILE A 1 116 ? -7.569 4.186 2.807 1.00 98.19 116 ILE A C 1
ATOM 876 O O . ILE A 1 116 ? -8.315 4.625 3.688 1.00 98.19 116 ILE A O 1
ATOM 880 N N . SER A 1 117 ? -7.038 2.960 2.866 1.00 98.00 117 SER A N 1
ATOM 881 C CA . SER A 1 117 ? -7.255 2.042 3.990 1.00 98.00 117 SER A CA 1
ATOM 882 C C . SER A 1 117 ? -6.683 2.603 5.291 1.00 98.00 117 SER A C 1
ATOM 884 O O . SER A 1 117 ? -7.396 2.634 6.293 1.00 98.00 117 SER A O 1
ATOM 886 N N . ALA A 1 118 ? -5.451 3.124 5.275 1.00 97.12 118 ALA A N 1
ATOM 887 C CA . ALA A 1 118 ? -4.826 3.760 6.436 1.00 97.12 118 ALA A CA 1
ATOM 888 C C . ALA A 1 118 ? -5.636 4.975 6.915 1.00 97.12 118 ALA A C 1
ATOM 890 O O . ALA A 1 118 ? -6.015 5.059 8.086 1.00 97.12 118 ALA A O 1
ATOM 891 N N . CYS A 1 119 ? -5.990 5.881 5.999 1.00 97.19 119 CYS A N 1
ATOM 892 C CA . CYS A 1 119 ? -6.807 7.050 6.319 1.00 97.19 119 CYS A CA 1
ATOM 893 C C . CYS A 1 119 ? -8.175 6.644 6.898 1.00 97.19 119 CYS A C 1
ATOM 895 O O . CYS A 1 119 ? -8.616 7.167 7.925 1.00 97.19 119 CYS A O 1
ATOM 897 N N . SER A 1 120 ? -8.831 5.651 6.296 1.00 97.44 120 SER A N 1
ATOM 898 C CA . SER A 1 120 ? -10.130 5.153 6.754 1.00 97.44 120 SER A CA 1
ATOM 899 C C . SER A 1 120 ? -10.047 4.451 8.113 1.00 97.44 120 SER A C 1
ATOM 901 O O . SER A 1 120 ? -10.957 4.621 8.928 1.00 97.44 120 SER A O 1
ATOM 903 N N . LEU A 1 121 ? -8.968 3.711 8.394 1.00 94.25 121 LEU A N 1
ATOM 904 C CA . LEU A 1 121 ? -8.701 3.118 9.709 1.00 94.25 121 LEU A CA 1
ATOM 905 C C . LEU A 1 121 ? -8.539 4.202 10.779 1.00 94.25 121 LEU A C 1
ATOM 907 O O . LEU A 1 121 ? -9.186 4.110 11.825 1.00 94.25 121 LEU A O 1
ATOM 911 N N . ALA A 1 122 ? -7.768 5.258 10.498 1.00 92.12 122 ALA A N 1
ATOM 912 C CA . ALA A 1 122 ? -7.589 6.388 11.413 1.00 92.12 122 ALA A CA 1
ATOM 913 C C . ALA A 1 122 ? -8.931 7.044 11.792 1.00 92.12 122 ALA A C 1
ATOM 915 O O . ALA A 1 122 ? -9.166 7.371 12.954 1.00 92.12 122 ALA A O 1
ATOM 916 N N . HIS A 1 123 ? -9.852 7.143 10.829 1.00 93.31 123 HIS A N 1
ATOM 917 C CA . HIS A 1 123 ? -11.175 7.751 11.004 1.00 93.31 123 HIS A CA 1
ATOM 918 C C . HIS A 1 123 ? -12.275 6.748 11.392 1.00 93.31 123 HIS A C 1
ATOM 920 O O . HIS A 1 123 ? -13.457 7.096 11.368 1.00 93.31 123 HIS A O 1
ATOM 926 N N . ARG A 1 124 ? -11.922 5.495 11.724 1.00 92.88 124 ARG A N 1
ATOM 927 C CA . ARG A 1 124 ? -12.865 4.416 12.099 1.00 92.88 124 ARG A CA 1
ATOM 928 C C . ARG A 1 124 ? -13.935 4.132 11.028 1.00 92.88 124 ARG A C 1
ATOM 930 O O . ARG A 1 124 ? -15.011 3.605 11.315 1.00 92.88 124 ARG A O 1
ATOM 937 N N . ARG A 1 125 ? -13.646 4.435 9.759 1.00 95.62 125 ARG A N 1
ATOM 938 C CA . ARG A 1 125 ? -14.525 4.196 8.601 1.00 95.62 125 ARG A CA 1
ATOM 939 C C . ARG A 1 125 ? -14.349 2.768 8.084 1.00 95.62 125 ARG A C 1
ATOM 941 O O . ARG A 1 125 ? -13.978 2.547 6.937 1.00 95.62 125 ARG A O 1
ATOM 948 N N . PHE A 1 126 ? -14.631 1.771 8.922 1.00 95.50 126 PHE A N 1
ATOM 949 C CA . PHE A 1 126 ? -14.294 0.366 8.636 1.00 95.50 126 PHE A CA 1
ATOM 950 C C . PHE A 1 126 ? -14.924 -0.197 7.354 1.00 95.50 126 PHE A C 1
ATOM 952 O O . PHE A 1 126 ? -14.311 -1.023 6.690 1.00 95.50 126 PHE A O 1
ATOM 959 N N . LYS A 1 127 ? -16.121 0.267 6.963 1.00 95.94 127 LYS A N 1
ATOM 960 C CA . LYS A 1 127 ? -16.715 -0.110 5.667 1.00 95.94 127 LYS A CA 1
ATOM 961 C C . LYS A 1 127 ? -15.844 0.352 4.492 1.00 95.94 127 LYS A C 1
ATOM 963 O O . LYS A 1 127 ? -15.631 -0.420 3.568 1.00 95.94 127 LYS A O 1
ATOM 968 N N . ALA A 1 128 ? -15.319 1.577 4.556 1.00 96.62 128 ALA A N 1
ATOM 969 C CA . ALA A 1 128 ? -14.430 2.113 3.530 1.00 96.62 128 ALA A CA 1
ATOM 970 C C . ALA A 1 128 ? -13.094 1.358 3.489 1.00 96.62 128 ALA A C 1
ATOM 972 O O . ALA A 1 128 ? -12.583 1.123 2.403 1.00 96.62 128 ALA A O 1
ATOM 973 N N . VAL A 1 129 ? -12.578 0.901 4.641 1.00 97.31 129 VAL A N 1
ATOM 974 C CA . VAL A 1 129 ? -11.386 0.031 4.691 1.00 97.31 129 VAL A CA 1
ATOM 975 C C . VAL A 1 129 ? -11.636 -1.281 3.949 1.00 97.31 129 VAL A C 1
ATOM 977 O O . VAL A 1 129 ? -10.826 -1.663 3.117 1.00 97.31 129 VAL A O 1
ATOM 980 N N . VAL A 1 130 ? -12.766 -1.951 4.206 1.00 97.50 130 VAL A N 1
ATOM 981 C CA . VAL A 1 130 ? -13.103 -3.218 3.533 1.00 97.50 130 VAL A CA 1
ATOM 982 C C . VAL A 1 130 ? -13.218 -3.028 2.022 1.00 97.50 130 VAL A C 1
ATOM 984 O O . VAL A 1 130 ? -12.680 -3.835 1.273 1.00 97.50 130 VAL A O 1
ATOM 987 N N . VAL A 1 131 ? -13.875 -1.955 1.573 1.00 98.12 131 VAL A N 1
ATOM 988 C CA . VAL A 1 131 ? -13.994 -1.649 0.140 1.00 98.12 131 VAL A CA 1
ATOM 989 C C . VAL A 1 131 ? -12.624 -1.349 -0.468 1.00 98.12 131 VAL A C 1
ATOM 991 O O . VAL A 1 131 ? -12.264 -1.963 -1.462 1.00 98.12 131 VAL A O 1
ATOM 994 N N . ALA A 1 132 ? -11.831 -0.461 0.138 1.00 97.94 132 ALA A N 1
ATOM 995 C CA . ALA A 1 132 ? -10.519 -0.088 -0.387 1.00 97.94 132 ALA A CA 1
ATOM 996 C C . ALA A 1 132 ? -9.552 -1.282 -0.432 1.00 97.94 132 ALA A C 1
ATOM 998 O O . ALA A 1 132 ? -8.935 -1.526 -1.466 1.00 97.94 132 ALA A O 1
ATOM 999 N N . ALA A 1 133 ? -9.461 -2.057 0.651 1.00 97.56 133 ALA A N 1
ATOM 1000 C CA . ALA A 1 133 ? -8.616 -3.244 0.712 1.00 97.56 133 ALA A CA 1
ATOM 1001 C C . ALA A 1 133 ? -9.109 -4.353 -0.232 1.00 97.56 133 ALA A C 1
ATOM 1003 O O . ALA A 1 133 ? -8.294 -4.993 -0.886 1.00 97.56 133 ALA A O 1
ATOM 1004 N N . GLY A 1 134 ? -10.426 -4.550 -0.363 1.00 97.44 134 GLY A N 1
ATOM 1005 C CA . GLY A 1 134 ? -11.004 -5.502 -1.316 1.00 97.44 134 GLY A CA 1
ATOM 1006 C C . GLY A 1 134 ? -10.732 -5.125 -2.775 1.00 97.44 134 GLY A C 1
ATOM 1007 O O . GLY A 1 134 ? -10.366 -5.983 -3.582 1.00 97.44 134 GLY A O 1
ATOM 1008 N N . THR A 1 135 ? -10.831 -3.837 -3.112 1.00 97.75 135 THR A N 1
ATOM 1009 C CA . THR A 1 135 ? -10.438 -3.320 -4.430 1.00 97.75 135 THR A CA 1
ATOM 1010 C C . THR A 1 135 ? -8.942 -3.513 -4.667 1.00 97.75 135 THR A C 1
ATOM 1012 O O . THR A 1 135 ? -8.559 -4.031 -5.712 1.00 97.75 135 THR A O 1
ATOM 1015 N N . GLY A 1 136 ? -8.095 -3.168 -3.692 1.00 97.19 136 GLY A N 1
ATOM 1016 C CA . GLY A 1 136 ? -6.647 -3.376 -3.772 1.00 97.19 136 GLY A CA 1
ATOM 1017 C C . GLY A 1 136 ? -6.267 -4.843 -3.982 1.00 97.19 136 GLY A C 1
ATOM 1018 O O . GLY A 1 136 ? -5.449 -5.142 -4.851 1.00 97.19 136 GLY A O 1
ATOM 1019 N N . LEU A 1 137 ? -6.923 -5.761 -3.265 1.00 96.88 137 LEU A N 1
ATOM 1020 C CA . LEU A 1 137 ? -6.765 -7.205 -3.447 1.00 96.88 137 LEU A CA 1
ATOM 1021 C C . LEU A 1 137 ? -7.133 -7.629 -4.869 1.00 96.88 137 LEU A C 1
ATOM 1023 O O . LEU A 1 137 ? -6.347 -8.306 -5.520 1.00 96.88 137 LEU A O 1
ATOM 1027 N N . SER A 1 138 ? -8.292 -7.192 -5.365 1.00 97.12 138 SER A N 1
ATOM 1028 C CA . SER A 1 138 ? -8.776 -7.549 -6.705 1.00 97.12 138 SER A CA 1
ATOM 1029 C C . SER A 1 138 ? -7.824 -7.060 -7.798 1.00 97.12 138 SER A C 1
ATOM 1031 O O . SER A 1 138 ? -7.505 -7.804 -8.723 1.00 97.12 138 SER A O 1
ATOM 1033 N N . ILE A 1 139 ? -7.317 -5.831 -7.661 1.00 96.69 139 ILE A N 1
ATOM 1034 C CA . ILE A 1 139 ? -6.322 -5.260 -8.576 1.00 96.69 139 ILE A CA 1
ATOM 1035 C C . ILE A 1 139 ? -5.014 -6.044 -8.501 1.00 96.69 139 ILE A C 1
ATOM 1037 O O . ILE A 1 139 ? -4.455 -6.374 -9.542 1.00 96.69 139 ILE A O 1
ATOM 1041 N N . ASN A 1 140 ? -4.534 -6.378 -7.300 1.00 95.06 140 ASN A N 1
ATOM 1042 C CA . ASN A 1 140 ? -3.317 -7.170 -7.149 1.00 95.06 140 ASN A CA 1
ATOM 1043 C C . ASN A 1 140 ? -3.459 -8.565 -7.765 1.00 95.06 140 ASN A C 1
ATOM 1045 O O . 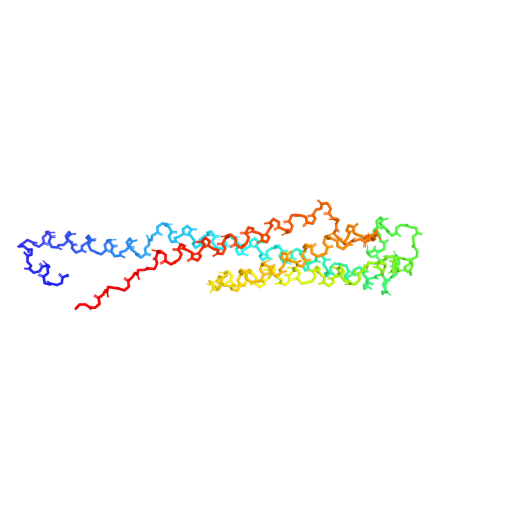ASN A 1 140 ? -2.552 -9.020 -8.453 1.00 95.06 140 ASN A O 1
ATOM 1049 N N . THR A 1 141 ? -4.600 -9.225 -7.562 1.00 93.31 141 THR A N 1
ATOM 1050 C CA . THR A 1 141 ? -4.894 -10.522 -8.176 1.00 93.31 141 THR A CA 1
ATOM 1051 C C . THR A 1 141 ? -4.917 -10.415 -9.697 1.00 93.31 141 THR A C 1
ATOM 1053 O O . THR A 1 141 ? -4.247 -11.200 -10.360 1.00 93.31 141 THR A O 1
ATOM 1056 N N . ALA A 1 142 ? -5.616 -9.425 -10.259 1.00 93.12 142 ALA A N 1
ATOM 1057 C CA . ALA A 1 142 ? -5.639 -9.204 -11.705 1.00 93.12 142 ALA A CA 1
ATOM 1058 C C . ALA A 1 142 ? -4.236 -8.908 -12.262 1.00 93.12 142 ALA A C 1
ATOM 1060 O O . ALA A 1 142 ? -3.845 -9.474 -13.279 1.00 93.12 142 ALA A O 1
ATOM 1061 N N . ASN A 1 143 ? -3.459 -8.077 -11.564 1.00 93.31 143 ASN A N 1
ATOM 1062 C CA . ASN A 1 143 ? -2.081 -7.755 -11.919 1.00 93.31 143 ASN A CA 1
ATOM 1063 C C . ASN A 1 143 ? -1.182 -9.001 -11.886 1.00 93.31 143 ASN A C 1
ATOM 1065 O O . ASN A 1 143 ? -0.460 -9.248 -12.843 1.00 93.31 143 ASN A O 1
ATOM 1069 N N . ALA A 1 144 ? -1.263 -9.820 -10.834 1.00 91.25 144 ALA A N 1
ATOM 1070 C CA . ALA A 1 144 ? -0.485 -11.051 -10.718 1.00 91.25 144 ALA A CA 1
ATOM 1071 C C . ALA A 1 144 ? -0.849 -12.074 -11.807 1.00 91.25 144 ALA A C 1
ATOM 1073 O O . ALA A 1 144 ? 0.047 -12.680 -12.390 1.00 91.25 144 ALA A O 1
ATOM 1074 N N . LEU A 1 145 ? -2.138 -12.230 -12.127 1.00 91.19 145 LEU A N 1
ATOM 1075 C CA . LEU A 1 145 ? -2.590 -13.100 -13.218 1.00 91.19 145 LEU A CA 1
ATOM 1076 C C . LEU A 1 145 ? -2.105 -12.599 -14.584 1.00 91.19 145 LEU A C 1
ATOM 1078 O O . LEU A 1 145 ? -1.616 -13.389 -15.386 1.00 91.19 145 LEU A O 1
ATOM 1082 N N . ALA A 1 146 ? -2.177 -11.289 -14.837 1.00 91.00 146 ALA A N 1
ATOM 1083 C CA . ALA A 1 146 ? -1.658 -10.694 -16.067 1.00 91.00 146 ALA A CA 1
ATOM 1084 C C . ALA A 1 146 ? -0.138 -10.893 -16.203 1.00 91.00 146 ALA A C 1
ATOM 1086 O O . ALA A 1 146 ? 0.344 -11.205 -17.290 1.00 91.00 146 ALA A O 1
ATOM 1087 N N . MET A 1 147 ? 0.600 -10.783 -15.092 1.00 90.69 147 MET A N 1
ATOM 1088 C CA . MET A 1 147 ? 2.041 -11.040 -15.049 1.00 90.69 147 MET A CA 1
ATOM 1089 C C . MET A 1 147 ? 2.411 -12.508 -15.279 1.00 90.69 147 MET A C 1
ATOM 1091 O O . MET A 1 147 ? 3.485 -12.774 -15.796 1.00 90.69 147 MET A O 1
ATOM 1095 N N . GLN A 1 148 ? 1.556 -13.455 -14.885 1.00 88.12 148 GLN A N 1
ATOM 1096 C CA . GLN A 1 148 ? 1.754 -14.878 -15.189 1.00 88.12 148 GLN A CA 1
ATOM 1097 C C . GLN A 1 148 ? 1.412 -15.208 -16.645 1.00 88.12 148 GLN A C 1
ATOM 1099 O O . GLN A 1 148 ? 1.985 -16.125 -17.220 1.00 88.12 148 GLN A O 1
ATOM 1104 N N . ALA A 1 149 ? 0.461 -14.481 -17.235 1.00 88.75 149 ALA A N 1
ATOM 1105 C CA . ALA A 1 149 ? 0.017 -14.704 -18.607 1.00 88.75 149 ALA A CA 1
ATOM 1106 C C . ALA A 1 149 ? 0.940 -14.075 -19.661 1.00 88.75 149 ALA A C 1
ATOM 1108 O O . ALA A 1 149 ? 0.875 -14.446 -20.829 1.00 88.75 149 ALA A O 1
ATOM 1109 N N . THR A 1 150 ? 1.761 -13.100 -19.269 1.00 84.94 150 THR A N 1
ATOM 1110 C CA . THR A 1 150 ? 2.642 -12.366 -20.181 1.00 84.94 150 THR A CA 1
ATOM 1111 C C . THR A 1 150 ? 4.048 -12.354 -19.601 1.00 84.94 150 THR A C 1
ATOM 1113 O O . THR A 1 150 ? 4.237 -11.888 -18.483 1.00 84.94 150 THR A O 1
ATOM 1116 N N . ASP A 1 151 ? 5.053 -12.801 -20.343 1.00 79.94 151 ASP A N 1
ATOM 1117 C CA . ASP A 1 151 ? 6.441 -12.575 -19.936 1.00 79.94 151 ASP A CA 1
ATOM 1118 C C . ASP A 1 151 ? 6.820 -11.117 -20.206 1.00 79.94 151 ASP A C 1
ATOM 1120 O O . ASP A 1 151 ? 6.579 -10.581 -21.290 1.00 79.94 151 ASP A O 1
ATOM 1124 N N . GLY A 1 152 ? 7.395 -10.441 -19.212 1.00 78.88 152 GLY A N 1
ATOM 1125 C CA . GLY A 1 152 ? 7.742 -9.033 -19.358 1.00 78.88 152 GLY A CA 1
ATOM 1126 C C . GLY A 1 152 ? 8.561 -8.462 -18.203 1.00 78.88 152 GLY A C 1
ATOM 1127 O O . GLY A 1 152 ? 8.617 -9.039 -17.114 1.00 78.88 152 GLY A O 1
ATOM 1128 N N . PRO A 1 153 ? 9.208 -7.301 -18.415 1.00 81.62 153 PRO A N 1
ATOM 1129 C CA . PRO A 1 153 ? 9.991 -6.642 -17.382 1.00 81.62 153 PRO A CA 1
ATOM 1130 C C . PRO A 1 153 ? 9.065 -5.944 -16.379 1.00 81.62 153 PRO A C 1
ATOM 1132 O O . PRO A 1 153 ? 8.693 -4.781 -16.540 1.00 81.62 153 PRO A O 1
ATOM 1135 N N . TYR A 1 154 ? 8.712 -6.634 -15.301 1.00 84.62 154 TYR A N 1
ATOM 1136 C CA . TYR A 1 154 ? 7.871 -6.073 -14.243 1.00 84.62 154 TYR A CA 1
ATOM 1137 C C . TYR A 1 154 ? 8.651 -5.198 -13.257 1.00 84.62 154 TYR A C 1
ATOM 1139 O O . TYR A 1 154 ? 9.883 -5.193 -13.212 1.00 84.62 154 TYR A O 1
ATOM 1147 N N . LEU A 1 155 ? 7.929 -4.367 -12.507 1.00 83.12 155 LEU A N 1
ATOM 1148 C CA . LEU A 1 155 ? 8.490 -3.585 -11.402 1.00 83.12 155 LEU A CA 1
ATOM 1149 C C . LEU A 1 155 ? 8.506 -4.387 -10.100 1.00 83.12 155 LEU A C 1
ATOM 1151 O O . LEU A 1 155 ? 9.372 -4.179 -9.256 1.00 83.12 155 LEU A O 1
ATOM 1155 N N . VAL A 1 156 ? 7.565 -5.315 -9.962 1.00 80.50 156 VAL A N 1
ATOM 1156 C CA . VAL A 1 156 ? 7.486 -6.282 -8.869 1.00 80.50 156 VAL A CA 1
ATOM 1157 C C . VAL A 1 156 ? 7.438 -7.668 -9.493 1.00 80.50 156 VAL A C 1
ATOM 1159 O O . VAL A 1 156 ? 6.761 -7.844 -10.497 1.00 80.50 156 VAL A O 1
ATOM 1162 N N . HIS A 1 157 ? 8.145 -8.649 -8.932 1.00 77.19 157 HIS A N 1
ATOM 1163 C CA . HIS A 1 157 ? 8.112 -10.022 -9.439 1.00 77.19 157 HIS A CA 1
ATOM 1164 C C . HIS A 1 157 ? 6.824 -10.741 -9.003 1.00 77.19 157 HIS A C 1
ATOM 1166 O O . HIS A 1 157 ? 6.333 -10.526 -7.892 1.00 77.19 157 HIS A O 1
ATOM 1172 N N . HIS A 1 158 ? 6.267 -11.618 -9.843 1.00 76.38 158 HIS A N 1
ATOM 1173 C CA . HIS A 1 158 ? 5.008 -12.311 -9.524 1.00 76.38 158 HIS A CA 1
ATOM 1174 C C . HIS A 1 158 ? 5.139 -13.198 -8.271 1.00 76.38 158 HIS A C 1
ATOM 1176 O O . HIS A 1 158 ? 4.202 -13.296 -7.483 1.00 76.38 158 HIS A O 1
ATOM 1182 N N . GLU A 1 159 ? 6.326 -13.763 -8.034 1.00 78.81 159 GLU A N 1
ATOM 1183 C CA . GLU A 1 159 ? 6.643 -14.602 -6.866 1.00 78.81 159 GLU A CA 1
ATOM 1184 C C . GLU A 1 159 ? 6.536 -13.885 -5.517 1.00 78.81 159 GLU A C 1
ATOM 1186 O O . GLU A 1 159 ? 6.430 -14.541 -4.486 1.00 78.81 159 GLU A O 1
ATOM 1191 N N . ILE A 1 160 ? 6.549 -12.551 -5.501 1.00 82.81 160 ILE A N 1
ATOM 1192 C CA . ILE A 1 160 ? 6.382 -11.756 -4.275 1.00 82.81 160 ILE A CA 1
ATOM 1193 C C . ILE A 1 160 ? 5.051 -10.997 -4.247 1.00 82.81 160 ILE A C 1
ATOM 1195 O O . ILE A 1 160 ? 4.674 -10.459 -3.208 1.00 82.81 160 ILE A O 1
ATOM 1199 N N . ALA A 1 161 ? 4.284 -11.007 -5.344 1.00 83.12 161 ALA A N 1
ATOM 1200 C CA . ALA A 1 161 ? 2.989 -10.330 -5.432 1.00 83.12 161 ALA A CA 1
ATOM 1201 C C . ALA A 1 161 ? 1.943 -10.903 -4.454 1.00 83.12 161 ALA A C 1
ATOM 1203 O O . ALA A 1 161 ? 1.006 -10.202 -4.061 1.00 83.12 161 ALA A O 1
ATOM 1204 N N . TRP A 1 162 ? 2.103 -12.155 -4.005 1.00 86.94 162 TRP A N 1
ATOM 1205 C CA . TRP A 1 162 ? 1.222 -12.764 -3.000 1.00 86.94 162 TRP A CA 1
ATOM 1206 C C . TRP A 1 162 ? 1.294 -12.059 -1.636 1.00 86.94 162 TRP A C 1
ATOM 1208 O O . TRP A 1 162 ? 0.300 -12.065 -0.905 1.00 86.94 162 TRP A O 1
ATOM 1218 N N . LEU A 1 163 ? 2.414 -11.399 -1.306 1.00 89.81 163 LEU A N 1
ATOM 1219 C CA . LEU A 1 163 ? 2.555 -10.625 -0.067 1.00 89.81 163 LEU A CA 1
ATOM 1220 C C . LEU A 1 163 ? 1.542 -9.477 -0.010 1.00 89.81 163 LEU A C 1
ATOM 1222 O O . LEU A 1 163 ? 0.988 -9.190 1.051 1.00 89.81 163 LEU A O 1
ATOM 1226 N N . TYR A 1 164 ? 1.239 -8.856 -1.154 1.00 90.00 164 TYR A N 1
ATOM 1227 C CA . TYR A 1 164 ? 0.213 -7.817 -1.234 1.00 90.00 164 TYR A CA 1
ATOM 1228 C C . TYR A 1 164 ? -1.187 -8.389 -1.027 1.00 90.00 164 TYR A C 1
ATOM 1230 O O . TYR A 1 164 ? -1.985 -7.799 -0.298 1.00 90.00 164 TYR A O 1
ATOM 1238 N N . SER A 1 165 ? -1.474 -9.565 -1.593 1.00 92.12 165 SER A N 1
ATOM 1239 C CA . SER A 1 165 ? -2.743 -10.257 -1.348 1.00 92.12 165 SER A CA 1
ATOM 1240 C C . SER A 1 165 ? -2.930 -10.553 0.138 1.00 92.12 165 SER A C 1
ATOM 1242 O O . SER A 1 165 ? -3.982 -10.245 0.700 1.00 92.12 165 SER A O 1
ATOM 1244 N N . LEU A 1 166 ? -1.891 -11.078 0.796 1.00 94.19 166 LEU A N 1
ATOM 1245 C CA . LEU A 1 166 ? -1.911 -11.328 2.236 1.00 94.19 166 LEU A CA 1
ATOM 1246 C C . LEU A 1 166 ? -2.154 -10.032 3.02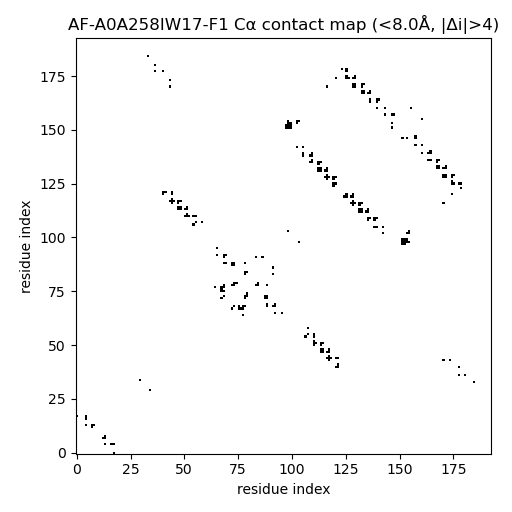3 1.00 94.19 166 LEU A C 1
ATOM 1248 O O . LEU A 1 166 ? -3.022 -10.003 3.896 1.00 94.19 166 LEU A O 1
ATOM 1252 N N . ALA A 1 167 ? -1.447 -8.950 2.691 1.00 94.88 167 ALA A N 1
ATOM 1253 C CA . ALA A 1 167 ? -1.609 -7.660 3.355 1.00 94.88 167 ALA A CA 1
ATOM 1254 C C . ALA A 1 167 ? -3.047 -7.120 3.239 1.00 94.88 167 ALA A C 1
ATOM 1256 O O . ALA A 1 167 ? -3.626 -6.697 4.241 1.00 94.88 167 ALA A O 1
ATOM 1257 N N . PHE A 1 168 ? -3.665 -7.183 2.056 1.00 97.19 168 PHE A N 1
ATOM 1258 C CA . PHE A 1 168 ? -5.051 -6.741 1.883 1.00 97.19 168 PHE A CA 1
ATOM 1259 C C . PHE A 1 168 ? -6.059 -7.623 2.624 1.00 97.19 168 PHE A C 1
ATOM 1261 O O . PHE A 1 168 ? -6.982 -7.094 3.248 1.00 97.19 168 PHE A O 1
ATOM 1268 N N . VAL A 1 169 ? -5.876 -8.946 2.621 1.00 96.88 169 VAL A N 1
ATOM 1269 C CA . VAL A 1 169 ? -6.728 -9.859 3.401 1.00 96.88 169 VAL A CA 1
ATOM 1270 C C . VAL A 1 169 ? -6.634 -9.536 4.893 1.00 96.88 169 VAL A C 1
ATOM 1272 O O . VAL A 1 169 ? -7.663 -9.393 5.559 1.00 96.88 169 VAL A O 1
ATOM 1275 N N . LEU A 1 170 ? -5.421 -9.335 5.414 1.00 97.19 170 LEU A N 1
ATOM 1276 C CA . LEU A 1 170 ? -5.209 -8.941 6.808 1.00 97.19 170 LEU A CA 1
ATOM 1277 C C . LEU A 1 170 ? -5.858 -7.588 7.130 1.00 97.19 170 LEU A C 1
ATOM 1279 O O . LEU A 1 170 ? -6.418 -7.436 8.215 1.00 97.19 170 LEU A O 1
ATOM 1283 N N . LEU A 1 171 ? -5.865 -6.629 6.198 1.00 97.06 171 LEU A N 1
ATOM 1284 C CA . LEU A 1 171 ? -6.558 -5.347 6.380 1.00 97.06 171 LEU A CA 1
ATOM 1285 C C . LEU A 1 171 ? -8.076 -5.495 6.459 1.00 97.06 171 LEU A C 1
ATOM 1287 O O . LEU A 1 171 ? -8.707 -4.865 7.314 1.00 97.06 171 LEU A O 1
ATOM 1291 N N . VAL A 1 172 ? -8.667 -6.339 5.610 1.00 96.94 172 VAL A N 1
ATOM 1292 C CA . VAL A 1 172 ? -10.103 -6.650 5.676 1.00 96.94 172 VAL A CA 1
ATOM 1293 C C . VAL A 1 172 ? -10.435 -7.287 7.025 1.00 96.94 172 VAL A C 1
ATOM 1295 O O . VAL A 1 172 ? -11.357 -6.832 7.707 1.00 96.94 172 VAL A O 1
ATOM 1298 N N . LEU A 1 173 ? -9.655 -8.284 7.454 1.00 96.94 173 LEU A N 1
ATOM 1299 C CA . LEU A 1 173 ? -9.840 -8.942 8.749 1.00 96.94 173 LEU A CA 1
ATOM 1300 C C . LEU A 1 173 ? -9.694 -7.953 9.911 1.00 96.94 173 LEU A C 1
ATOM 1302 O O . LEU A 1 173 ? -10.569 -7.896 10.777 1.00 96.94 173 LEU A O 1
ATOM 1306 N N . ALA A 1 174 ? -8.658 -7.112 9.901 1.00 94.50 174 ALA A N 1
ATOM 1307 C CA . ALA A 1 174 ? -8.449 -6.083 10.915 1.00 94.50 174 ALA A CA 1
ATOM 1308 C C . ALA A 1 174 ? -9.639 -5.112 10.988 1.00 94.50 174 ALA A C 1
ATOM 1310 O O . ALA A 1 174 ? -10.140 -4.824 12.076 1.00 94.50 174 ALA A O 1
ATOM 1311 N N . ALA A 1 175 ? -10.156 -4.653 9.844 1.00 95.50 175 ALA A N 1
ATOM 1312 C CA . ALA A 1 175 ? -11.322 -3.774 9.801 1.00 95.50 175 ALA A CA 1
ATOM 1313 C C . ALA A 1 175 ? -12.577 -4.433 10.396 1.00 95.50 175 ALA A C 1
ATOM 1315 O O . ALA A 1 175 ? -13.325 -3.782 11.131 1.00 95.50 175 ALA A O 1
ATOM 1316 N N . LEU A 1 176 ? -12.808 -5.719 10.111 1.00 95.50 176 LEU A N 1
ATOM 1317 C CA . LEU A 1 176 ? -13.927 -6.482 10.671 1.00 95.50 176 LEU A CA 1
ATOM 1318 C C . LEU A 1 176 ? -13.782 -6.684 12.185 1.00 95.50 176 LEU A C 1
ATOM 1320 O O . LEU A 1 176 ? -14.763 -6.508 12.918 1.00 95.50 176 LEU A O 1
ATOM 1324 N N . VAL A 1 177 ? -12.571 -6.991 12.657 1.00 93.69 177 VAL A N 1
ATOM 1325 C CA . VAL A 1 177 ? -12.256 -7.152 14.084 1.00 93.69 177 VAL A CA 1
ATOM 1326 C C . VAL A 1 177 ? -12.466 -5.837 14.828 1.00 93.69 177 VAL A C 1
ATOM 1328 O O . VAL A 1 177 ? -13.253 -5.798 15.776 1.00 93.69 177 VAL A O 1
ATOM 1331 N N . PHE A 1 178 ? -11.860 -4.737 14.369 1.00 93.12 178 PHE A N 1
ATOM 1332 C CA . PHE A 1 178 ? -12.013 -3.431 15.015 1.00 93.12 178 PHE A CA 1
ATOM 1333 C C . PHE A 1 178 ? -13.462 -2.950 15.007 1.00 93.12 178 PHE A C 1
ATOM 1335 O O . PHE A 1 178 ? -13.944 -2.470 16.030 1.00 93.12 178 PHE A O 1
ATOM 1342 N N . ARG A 1 179 ? -14.193 -3.135 13.900 1.00 92.75 179 ARG A N 1
ATOM 1343 C CA . ARG A 1 179 ? -15.619 -2.788 13.829 1.00 92.75 179 ARG A CA 1
ATOM 1344 C C . ARG A 1 179 ? -16.450 -3.577 14.836 1.00 92.75 179 ARG A C 1
ATOM 1346 O O . ARG A 1 179 ? -17.346 -3.015 15.464 1.00 92.75 179 ARG A O 1
ATOM 1353 N N . SER A 1 180 ? -16.197 -4.877 14.951 1.00 90.75 180 SER A N 1
ATOM 1354 C CA . SER A 1 180 ? -16.939 -5.754 15.862 1.00 90.75 180 SER A CA 1
ATOM 1355 C C . SER A 1 180 ? -16.632 -5.422 17.320 1.00 90.75 180 SER A C 1
ATOM 1357 O O . SER A 1 180 ? -17.548 -5.362 18.140 1.00 90.75 180 SER A O 1
ATOM 1359 N N . ALA A 1 181 ? -15.367 -5.144 17.628 1.00 87.19 181 ALA A N 1
ATOM 1360 C CA . ALA A 1 181 ? -14.930 -4.759 18.961 1.00 87.19 181 ALA A CA 1
ATOM 1361 C C . ALA A 1 181 ? -15.453 -3.369 19.367 1.00 87.19 181 ALA A C 1
ATOM 1363 O O . ALA A 1 181 ? -16.014 -3.234 20.453 1.00 87.19 181 ALA A O 1
ATOM 1364 N N . ASP A 1 182 ? -15.377 -2.367 18.479 1.00 84.44 182 ASP A N 1
ATOM 1365 C CA . ASP A 1 182 ? -15.935 -1.026 18.720 1.00 84.44 182 ASP A CA 1
ATOM 1366 C C . ASP A 1 182 ? -17.449 -1.114 18.999 1.00 84.44 182 ASP A C 1
ATOM 1368 O O . ASP A 1 182 ? -17.933 -0.514 19.957 1.00 84.44 182 ASP A O 1
ATOM 1372 N N . LYS A 1 183 ? -18.199 -1.929 18.240 1.00 85.31 183 LYS A N 1
ATOM 1373 C CA . LYS A 1 183 ? -19.635 -2.151 18.488 1.00 85.31 183 LYS A CA 1
ATOM 1374 C C . LYS A 1 183 ? -19.926 -2.747 19.866 1.00 85.31 183 LYS A C 1
ATOM 1376 O O . LYS A 1 183 ? -20.856 -2.296 20.520 1.00 85.31 183 LYS A O 1
ATOM 1381 N N . ARG A 1 184 ? -19.160 -3.755 20.297 1.00 82.69 184 ARG A N 1
ATOM 1382 C CA . ARG A 1 184 ? -19.380 -4.442 21.586 1.00 82.69 184 ARG A CA 1
ATOM 1383 C C . ARG A 1 184 ? -18.976 -3.598 22.795 1.00 82.69 184 ARG A C 1
ATOM 1385 O O . ARG A 1 184 ? -19.488 -3.821 23.882 1.00 82.69 184 ARG A O 1
ATOM 1392 N N . LEU A 1 185 ? -18.046 -2.662 22.615 1.00 73.44 185 LEU A N 1
ATOM 1393 C CA . LEU A 1 185 ? -17.507 -1.835 23.698 1.00 73.44 185 LEU A CA 1
ATOM 1394 C C . LEU A 1 185 ? -18.136 -0.446 23.781 1.00 73.44 185 LEU A C 1
ATOM 1396 O O . LEU A 1 185 ? -17.836 0.292 24.724 1.00 73.44 185 LEU A O 1
ATOM 1400 N N . THR A 1 186 ? -18.974 -0.074 22.813 1.00 66.31 186 THR A N 1
ATOM 1401 C CA . THR A 1 186 ? -19.810 1.122 22.914 1.00 66.31 186 THR A CA 1
ATOM 1402 C C . THR A 1 186 ? -20.885 0.839 23.966 1.00 66.31 186 THR A C 1
ATOM 1404 O O . THR A 1 186 ? -21.591 -0.157 23.817 1.00 66.31 186 THR A O 1
ATOM 1407 N N . PRO A 1 187 ? -21.010 1.643 25.039 1.00 57.47 187 PRO A N 1
ATOM 1408 C CA . PRO A 1 187 ? -22.085 1.455 26.003 1.00 57.47 187 PRO A CA 1
ATOM 1409 C C . PRO A 1 187 ? -23.418 1.547 25.262 1.00 57.47 187 PRO A C 1
ATOM 1411 O O . PRO A 1 187 ? -23.675 2.549 24.591 1.00 57.47 187 PRO A O 1
ATOM 1414 N N . SER A 1 188 ? -24.256 0.516 25.360 1.00 50.66 188 SER A N 1
ATOM 1415 C CA . SER A 1 188 ? -25.669 0.657 25.022 1.00 50.66 188 SER A CA 1
ATOM 1416 C C . SER A 1 188 ? -26.202 1.809 25.868 1.00 50.66 188 SER A C 1
ATOM 1418 O O . SER A 1 188 ? -25.997 1.806 27.083 1.00 50.66 188 SER A O 1
ATOM 1420 N N . ALA A 1 189 ? -26.824 2.813 25.243 1.00 45.38 189 ALA A N 1
ATOM 1421 C CA . ALA A 1 189 ? -27.547 3.826 25.999 1.00 45.38 189 ALA A CA 1
ATOM 1422 C C . ALA A 1 189 ? -28.467 3.095 26.991 1.00 45.38 189 ALA A C 1
ATOM 1424 O O . ALA A 1 189 ? -29.102 2.114 26.579 1.00 45.38 189 ALA A O 1
ATOM 1425 N N . PRO A 1 190 ? -28.508 3.488 28.277 1.00 42.75 190 PRO A N 1
ATOM 1426 C CA . PRO A 1 190 ? -29.513 2.939 29.167 1.00 42.75 190 PRO A CA 1
ATOM 1427 C C . PRO A 1 190 ? -30.861 3.173 28.490 1.00 42.75 190 PRO A C 1
ATOM 1429 O O . PRO A 1 190 ? -31.135 4.284 28.028 1.00 42.75 190 PRO A O 1
ATOM 1432 N N . LEU A 1 191 ? -31.643 2.099 28.345 1.00 42.50 191 LEU A N 1
ATOM 1433 C CA . LEU A 1 191 ? -33.040 2.202 27.947 1.00 42.50 191 LEU A CA 1
ATOM 1434 C C . LEU A 1 191 ? -33.645 3.273 28.850 1.00 42.50 191 LEU A C 1
ATOM 1436 O O . LEU A 1 191 ? -33.599 3.132 30.070 1.00 42.50 191 LEU A O 1
ATOM 1440 N N . ALA A 1 192 ? -34.091 4.375 28.250 1.00 39.91 192 ALA A N 1
ATOM 1441 C CA . ALA A 1 192 ? -34.862 5.371 28.964 1.00 39.91 192 ALA A CA 1
ATOM 1442 C C . ALA A 1 192 ? -36.119 4.649 29.462 1.00 39.91 192 ALA A C 1
ATOM 1444 O O . ALA A 1 192 ? -36.967 4.270 28.653 1.00 39.91 192 ALA A O 1
ATOM 1445 N N . VAL A 1 193 ? -36.147 4.361 30.762 1.00 38.75 193 VAL A N 1
ATOM 1446 C CA . VAL A 1 193 ? -37.335 3.944 31.507 1.00 38.75 193 VAL A CA 1
ATOM 1447 C C . VAL A 1 193 ? -37.850 5.176 32.221 1.00 38.75 193 VAL A C 1
ATOM 1449 O O . VAL A 1 193 ? -37.009 5.859 32.852 1.00 38.75 193 VAL A O 1
#

Secondary structure (DSSP, 8-state):
-HHHHHT-SSHHHHHHHHHHHHHHHHHHHS-HHHHHHHHHHHHHHHHHHHHHHHHHHHHHHHHHHHHHHHHHGGGSTGGGSGGGTT--HHHHHHHHHTS-HHHHHHHHHHHHHHHHHHHHHHTT-HHHHHHHHHHHHHHHHHHHHHHHHS----SS-HHHHHHHHHHHHHHHHHHHHHHHHHHHHSPPPPP--

Nearest PDB structures (foldseek):
  1x8z-assembly1_A-2  TM=4.938E-01  e=1.545E-01  Arabidopsis thaliana
  1x8z-assembly3_A  TM=4.938E-01  e=1.545E-01  Arabidopsis thaliana
  1x91-assembly1_A  TM=5.047E-01  e=1.492E+00  Arabidopsis thaliana
  1xg2-assembly1_B  TM=3.809E-01  e=2.630E+00  Actinidia chinensis

pLDDT: mean 86.23, std 12.76, range [38.75, 98.19]

Radius of gyration: 27.26 Å; Cα contacts (8 Å, |Δi|>4): 155; chains: 1; bounding box: 65×30×83 Å

Mean predicted aligned error: 9.59 Å

Foldseek 3Di:
DVVVLVVDPDPVVSVVVVVVVVVVVVCLVDPPLVVVLVVVLLVLLVVLLVVLVVLVVLLVVLVVLLVQCVPPWLVGPSVPDPVNPPHTSVVVNVLSVQEDPLLVVLSVLLSVLSNQLSVCSVVLVLVSNLVSLVVSLVSLVVSLVVCVVDPTDYSDHSVCSVVSNVSSVVSNVSSVVSNVSVVVSPDDDPDPD

Solvent-accessible surface area (backbone atoms only — not comparable to full-atom values): 10383 Å² total; per-residue (Å²): 105,75,75,60,47,72,70,43,94,44,74,67,60,32,48,53,50,52,50,49,51,51,48,50,55,46,44,71,70,63,36,72,67,59,50,51,51,51,51,50,50,49,50,54,23,51,54,32,37,48,52,20,48,52,49,51,49,55,55,51,48,53,50,51,37,55,49,39,29,73,75,53,29,51,86,28,81,53,32,68,36,77,95,37,63,97,48,53,41,69,54,44,51,49,62,59,64,62,35,56,66,68,58,55,52,42,52,54,49,38,27,49,17,31,40,51,23,18,54,21,50,75,69,67,35,35,70,56,17,36,52,28,20,51,50,24,31,52,46,49,51,52,50,41,53,51,54,73,76,40,92,73,64,66,95,66,60,64,93,58,48,59,57,55,42,52,51,22,52,52,46,33,51,50,29,54,50,51,51,53,49,53,60,73,70,49,79,74,74,76,78,89,123